Protein AF-A0A7Y5K645-F1 (afdb_monomer)

Mean predicted aligned error: 9.68 Å

Radius of gyration: 24.95 Å; Cα contacts (8 Å, |Δi|>4): 222; chains: 1; bounding box: 61×35×74 Å

Structure (mmCIF, N/CA/C/O backbone):
data_AF-A0A7Y5K645-F1
#
_entry.id   AF-A0A7Y5K645-F1
#
loop_
_atom_site.group_PDB
_atom_site.id
_atom_site.type_symbol
_atom_site.label_atom_id
_atom_site.label_alt_id
_atom_site.label_comp_id
_atom_site.label_asym_id
_atom_site.label_entity_id
_atom_site.label_seq_id
_atom_site.pdbx_PDB_ins_code
_atom_site.Cartn_x
_atom_site.Cartn_y
_atom_site.Cartn_z
_atom_site.occupancy
_atom_site.B_iso_or_equiv
_atom_site.auth_seq_id
_atom_site.auth_comp_id
_atom_site.auth_asym_id
_atom_site.auth_atom_id
_atom_site.pdbx_PDB_model_num
ATOM 1 N N . MET A 1 1 ? -0.995 -0.337 28.829 1.00 44.06 1 MET A N 1
ATOM 2 C CA . MET A 1 1 ? -1.993 -0.648 27.781 1.00 44.06 1 MET A CA 1
ATOM 3 C C . MET A 1 1 ? -2.944 0.550 27.627 1.00 44.06 1 MET A C 1
ATOM 5 O O . MET A 1 1 ? -4.151 0.400 27.728 1.00 44.06 1 MET A O 1
ATOM 9 N N . GLU A 1 2 ? -2.387 1.752 27.428 1.00 52.19 2 GLU A N 1
ATOM 10 C CA . GLU A 1 2 ? -3.118 3.044 27.374 1.00 52.19 2 GLU A CA 1
ATOM 11 C C . GLU A 1 2 ? -3.027 3.687 25.983 1.00 52.19 2 GLU A C 1
ATOM 13 O O . GLU A 1 2 ? -3.179 4.889 25.813 1.00 52.19 2 GLU A O 1
ATOM 18 N N . CYS A 1 3 ? -2.655 2.893 24.983 1.00 49.81 3 CYS A N 1
ATOM 19 C CA . CYS A 1 3 ? -2.250 3.430 23.696 1.00 49.81 3 CYS A CA 1
ATOM 20 C C . CYS A 1 3 ? -3.431 3.716 22.765 1.00 49.81 3 CYS A C 1
ATOM 22 O O . CYS A 1 3 ? -3.406 4.679 22.006 1.00 49.81 3 CYS A O 1
ATOM 24 N N . TYR A 1 4 ? -4.473 2.896 22.883 1.00 59.88 4 TYR A N 1
ATOM 25 C CA . TYR A 1 4 ? -5.753 3.075 22.216 1.00 59.88 4 TYR A CA 1
ATOM 26 C C . TYR A 1 4 ? -6.772 3.556 23.248 1.00 59.88 4 TYR A C 1
ATOM 28 O O . TYR A 1 4 ? -6.638 3.262 24.441 1.00 59.88 4 TYR A O 1
ATOM 36 N N . GLY A 1 5 ? -7.775 4.308 22.791 1.00 64.75 5 GLY A N 1
ATOM 37 C CA . GLY A 1 5 ? -8.852 4.800 23.648 1.00 64.75 5 GLY A CA 1
ATOM 38 C C . GLY A 1 5 ? -9.588 3.672 24.381 1.00 64.75 5 GLY A C 1
ATOM 39 O O . GLY A 1 5 ? -9.485 2.497 24.037 1.00 64.75 5 GLY A O 1
ATOM 40 N N . ASN A 1 6 ? -10.365 4.025 25.405 1.00 74.12 6 ASN A N 1
ATOM 41 C CA . ASN A 1 6 ? -11.167 3.057 26.168 1.00 74.12 6 ASN A CA 1
ATOM 42 C C . ASN A 1 6 ? -12.465 2.634 25.459 1.00 74.12 6 ASN A C 1
ATOM 44 O O . ASN A 1 6 ? -13.295 1.959 26.063 1.00 74.12 6 ASN A O 1
ATOM 48 N N . TYR A 1 7 ? -12.619 3.023 24.195 1.00 84.38 7 TYR A N 1
ATOM 49 C CA . TYR A 1 7 ? -13.839 2.874 23.421 1.00 84.38 7 TYR A CA 1
ATOM 50 C C . TYR A 1 7 ? -13.533 2.192 22.097 1.00 84.38 7 TYR A C 1
ATOM 52 O O . TYR A 1 7 ? -12.525 2.506 21.461 1.00 84.38 7 TYR A O 1
ATOM 60 N N . ALA A 1 8 ? -14.412 1.292 21.670 1.00 85.06 8 ALA A N 1
ATOM 61 C CA . ALA A 1 8 ? -14.307 0.661 20.363 1.00 85.06 8 ALA A CA 1
ATOM 62 C C . ALA A 1 8 ? -15.687 0.343 19.790 1.00 85.06 8 ALA A C 1
ATOM 64 O O . ALA A 1 8 ? -16.616 0.006 20.523 1.00 85.06 8 ALA A O 1
ATOM 65 N N . LEU A 1 9 ? -15.787 0.400 18.465 1.00 87.44 9 LEU A N 1
ATOM 66 C CA . LEU A 1 9 ? -16.886 -0.193 17.719 1.00 87.44 9 LEU A CA 1
ATOM 67 C C . LEU A 1 9 ? -16.381 -1.505 17.118 1.00 87.44 9 LEU A C 1
ATOM 69 O O . LEU A 1 9 ? -15.405 -1.508 16.369 1.00 87.44 9 LEU A O 1
ATOM 73 N N . VAL A 1 10 ? -17.023 -2.615 17.464 1.00 88.00 10 VAL A N 1
ATOM 74 C CA . VAL A 1 10 ? -16.690 -3.937 16.933 1.00 88.00 10 VAL A CA 1
ATOM 75 C C . VAL A 1 10 ? -17.594 -4.203 15.743 1.00 88.00 10 VAL A C 1
ATOM 77 O O . VAL A 1 10 ? -18.817 -4.209 15.879 1.00 88.00 10 VAL A O 1
ATOM 80 N N . LEU A 1 11 ? -16.991 -4.425 14.580 1.00 88.81 11 LEU A N 1
ATOM 81 C CA . LEU A 1 11 ? -17.689 -4.648 13.318 1.00 88.81 11 LEU A CA 1
ATOM 82 C C . LEU A 1 11 ? -17.519 -6.097 12.854 1.00 88.81 11 LEU A C 1
ATOM 84 O O . LEU A 1 11 ? -16.546 -6.770 13.200 1.00 88.81 11 LEU A O 1
ATOM 88 N N . LYS A 1 12 ? -18.470 -6.581 12.053 1.00 89.00 12 LYS A N 1
ATOM 89 C CA . LYS A 1 12 ? -18.424 -7.909 11.434 1.00 89.00 12 LYS A CA 1
ATOM 90 C C . LYS A 1 12 ? -17.216 -8.034 10.506 1.00 89.00 12 LYS A C 1
ATOM 92 O O . LYS A 1 12 ? -16.880 -7.106 9.767 1.00 89.00 12 LYS A O 1
ATOM 97 N N . LYS A 1 13 ? -16.608 -9.222 10.462 1.00 86.56 13 LYS A N 1
ATOM 98 C CA . LYS A 1 13 ? -15.515 -9.513 9.515 1.00 86.56 13 LYS A CA 1
ATOM 99 C C . LYS A 1 13 ? -15.993 -9.387 8.068 1.00 86.56 13 LYS A C 1
ATOM 101 O O . LYS A 1 13 ? -15.261 -8.896 7.216 1.00 86.56 13 LYS A O 1
ATOM 106 N N . GLU A 1 14 ? -17.242 -9.764 7.811 1.00 89.62 14 GLU A N 1
ATOM 107 C CA . GLU A 1 14 ? -17.904 -9.672 6.510 1.00 89.62 14 GLU A CA 1
ATOM 108 C C . GLU A 1 14 ? -18.087 -8.218 6.061 1.00 89.62 14 GLU A C 1
ATOM 110 O O . GLU A 1 14 ? -17.988 -7.934 4.868 1.00 89.62 14 GLU A O 1
ATOM 115 N N . TRP A 1 15 ? -18.321 -7.288 6.997 1.00 90.62 15 TRP A N 1
ATOM 116 C CA . TRP A 1 15 ? -18.311 -5.855 6.692 1.00 90.62 15 TRP A CA 1
ATOM 117 C C . TRP A 1 15 ? -16.923 -5.424 6.232 1.00 90.62 15 TRP A C 1
ATOM 119 O O . TRP A 1 15 ? -16.801 -4.833 5.161 1.00 90.62 15 TRP A O 1
ATOM 129 N N . GLY A 1 16 ? -15.887 -5.791 6.994 1.00 86.75 16 GLY A N 1
ATOM 130 C CA . GLY A 1 16 ? -14.504 -5.461 6.663 1.00 86.75 16 GLY A CA 1
ATOM 131 C C . GLY A 1 16 ? -14.121 -5.960 5.270 1.00 86.75 16 GLY A C 1
ATOM 132 O O . GLY A 1 16 ? -13.720 -5.164 4.424 1.00 86.75 16 GLY A O 1
ATOM 133 N N . ALA A 1 17 ? -14.368 -7.243 4.992 1.00 85.25 17 ALA A N 1
ATOM 134 C CA . ALA A 1 17 ? -14.122 -7.848 3.685 1.00 85.25 17 ALA A CA 1
ATOM 135 C C . ALA A 1 17 ? -14.887 -7.142 2.552 1.00 85.25 17 ALA A C 1
ATOM 137 O O . ALA A 1 17 ? -14.320 -6.881 1.493 1.00 85.25 17 ALA A O 1
ATOM 138 N N . ARG A 1 18 ? -16.159 -6.781 2.776 1.00 87.94 18 ARG A N 1
ATOM 139 C CA . ARG A 1 18 ? -16.998 -6.101 1.777 1.00 87.94 18 ARG A CA 1
ATOM 140 C C . ARG A 1 18 ? -16.469 -4.721 1.393 1.00 87.94 18 ARG A C 1
ATOM 142 O O . ARG A 1 18 ? -16.654 -4.312 0.250 1.00 87.94 18 ARG A O 1
ATOM 149 N N . ILE A 1 19 ? -15.846 -4.001 2.324 1.00 85.12 19 ILE A N 1
ATOM 150 C CA . ILE A 1 19 ? -15.346 -2.640 2.081 1.00 85.12 19 ILE A CA 1
ATOM 151 C C . ILE A 1 19 ? -13.822 -2.562 1.888 1.00 85.12 19 ILE A C 1
ATOM 153 O O . ILE A 1 19 ? -13.274 -1.460 1.854 1.00 85.12 19 ILE A O 1
ATOM 157 N N . GLY A 1 20 ? -13.139 -3.707 1.775 1.00 79.38 20 GLY A N 1
ATOM 158 C CA . GLY A 1 20 ? -11.690 -3.772 1.556 1.00 79.38 20 GLY A CA 1
ATOM 159 C C . GLY A 1 20 ? -10.835 -3.478 2.796 1.00 79.38 20 GLY A C 1
ATOM 160 O O . GLY A 1 20 ? -9.678 -3.085 2.670 1.00 79.38 20 GLY A O 1
ATOM 161 N N . VAL A 1 21 ? -11.383 -3.642 4.002 1.00 84.75 21 VAL A N 1
ATOM 162 C CA . VAL A 1 21 ? -10.592 -3.674 5.241 1.00 84.75 21 VAL A CA 1
ATOM 163 C C . VAL A 1 21 ? -10.020 -5.080 5.394 1.00 84.75 21 VAL A C 1
ATOM 165 O O . VAL A 1 21 ? -10.763 -6.062 5.364 1.00 84.75 21 VAL A O 1
ATOM 168 N N . SER A 1 22 ? -8.712 -5.175 5.613 1.00 81.50 22 SER A N 1
ATOM 169 C CA . SER A 1 22 ? -8.017 -6.446 5.812 1.00 81.50 22 SER A CA 1
ATOM 170 C C . SER A 1 22 ? -7.331 -6.469 7.182 1.00 81.50 22 SER A C 1
ATOM 172 O O . SER A 1 22 ? -6.891 -5.418 7.669 1.00 81.50 22 SER A O 1
ATOM 174 N N . PRO A 1 23 ? -7.218 -7.642 7.834 1.00 80.19 23 PRO A N 1
ATOM 175 C CA . PRO A 1 23 ? -6.327 -7.785 8.977 1.00 80.19 23 PRO A CA 1
ATOM 176 C C . PRO A 1 23 ? -4.890 -7.447 8.568 1.00 80.19 23 PRO A C 1
ATOM 178 O O . PRO A 1 23 ? -4.472 -7.724 7.439 1.00 80.19 23 PRO A O 1
ATOM 181 N N . ILE A 1 24 ? -4.132 -6.868 9.499 1.00 82.75 24 ILE A N 1
ATOM 182 C CA . ILE A 1 24 ? -2.691 -6.700 9.320 1.00 82.75 24 ILE A CA 1
ATOM 183 C C . ILE A 1 24 ? -2.023 -8.075 9.321 1.00 82.75 24 ILE A C 1
ATOM 185 O O . ILE A 1 24 ? -2.267 -8.911 10.193 1.00 82.75 24 ILE A O 1
ATOM 189 N N . CYS A 1 25 ? -1.126 -8.286 8.365 1.00 81.81 25 CYS A N 1
ATOM 190 C CA . CYS A 1 25 ? -0.256 -9.447 8.321 1.00 81.81 25 CYS A CA 1
ATOM 191 C C . CYS A 1 25 ? 1.079 -9.102 8.986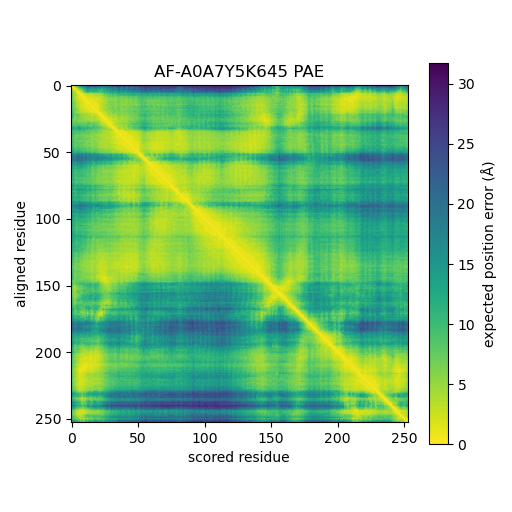 1.00 81.81 25 CYS A C 1
ATOM 193 O O . CYS A 1 25 ? 1.875 -8.325 8.464 1.00 81.81 25 CYS A O 1
ATOM 195 N N . TYR A 1 26 ? 1.344 -9.685 10.149 1.00 84.12 26 TYR A N 1
ATOM 196 C CA . TYR A 1 26 ? 2.624 -9.491 10.822 1.00 84.12 26 TYR A CA 1
ATOM 197 C C . TYR A 1 26 ? 3.670 -10.445 10.256 1.00 84.12 26 TYR A C 1
ATOM 199 O O . TYR A 1 26 ? 3.449 -11.654 10.182 1.00 84.12 26 TYR A O 1
ATOM 207 N N . VAL A 1 27 ? 4.817 -9.900 9.869 1.00 84.31 27 VAL A N 1
ATOM 208 C CA . VAL A 1 27 ? 5.901 -10.638 9.228 1.00 84.31 27 VAL A CA 1
ATOM 209 C C . VAL A 1 27 ? 7.139 -10.569 10.107 1.00 84.31 27 VAL A C 1
ATOM 211 O O . VAL A 1 27 ? 7.584 -9.495 10.514 1.00 84.31 27 VAL A O 1
ATOM 214 N N . HIS A 1 28 ? 7.691 -11.736 10.426 1.00 84.19 28 HIS A N 1
ATOM 215 C CA . HIS A 1 28 ? 8.943 -11.828 11.165 1.00 84.19 28 HIS A CA 1
ATOM 216 C C . HIS A 1 28 ? 10.105 -11.293 10.302 1.00 84.19 28 HIS A C 1
ATOM 218 O O . HIS A 1 28 ? 10.123 -11.591 9.107 1.00 84.19 28 HIS A O 1
ATOM 224 N N . PRO A 1 29 ? 11.098 -10.576 10.865 1.00 77.19 29 PRO A N 1
ATOM 225 C CA . PRO A 1 29 ? 12.231 -10.043 10.094 1.00 77.19 29 PRO A CA 1
ATOM 226 C C . PRO A 1 29 ? 12.998 -11.100 9.284 1.00 77.19 29 PRO A C 1
ATOM 228 O O . PRO A 1 29 ? 13.469 -10.829 8.190 1.00 77.19 29 PRO A O 1
ATOM 231 N N . ASN A 1 30 ? 13.059 -12.334 9.790 1.00 81.56 30 ASN A N 1
ATOM 232 C CA . ASN A 1 30 ? 13.694 -13.467 9.097 1.00 81.56 30 ASN A CA 1
ATOM 233 C C . ASN A 1 30 ? 12.780 -14.168 8.069 1.00 81.56 30 ASN A C 1
ATOM 235 O O . ASN A 1 30 ? 13.083 -15.277 7.633 1.00 81.56 30 ASN A O 1
ATOM 239 N N . SER A 1 31 ? 11.625 -13.590 7.734 1.00 83.12 31 SER A N 1
ATOM 240 C CA . SER A 1 31 ? 10.738 -14.141 6.711 1.00 83.12 31 SER A CA 1
ATOM 241 C C . SER A 1 31 ? 11.322 -13.927 5.319 1.00 83.12 31 SER A C 1
ATOM 243 O O . SER A 1 31 ? 11.810 -12.847 4.993 1.00 83.12 31 SER A O 1
ATOM 245 N N . VAL A 1 32 ? 11.169 -14.929 4.455 1.00 80.69 32 VAL A N 1
ATOM 246 C CA . VAL A 1 32 ? 11.581 -14.861 3.042 1.00 80.69 32 VAL A CA 1
ATOM 247 C C . VAL A 1 32 ? 10.871 -13.756 2.251 1.00 80.69 32 VAL A C 1
ATOM 249 O O . VAL A 1 32 ? 11.349 -13.368 1.195 1.00 80.69 32 VAL A O 1
ATOM 252 N N . GLY A 1 33 ? 9.740 -13.246 2.750 1.00 72.94 33 GLY A N 1
ATOM 253 C CA . GLY A 1 33 ? 8.968 -12.182 2.101 1.00 72.94 33 GLY A CA 1
ATOM 254 C C . GLY A 1 33 ? 9.447 -10.756 2.389 1.00 72.94 33 GLY A C 1
ATOM 255 O O . GLY A 1 33 ? 8.827 -9.825 1.901 1.00 72.94 33 GLY A O 1
ATOM 256 N N . MET A 1 34 ? 10.494 -10.565 3.199 1.00 75.75 34 MET A N 1
ATOM 257 C CA . MET A 1 34 ? 10.990 -9.240 3.611 1.00 75.75 34 MET A CA 1
ATOM 258 C C . MET A 1 34 ? 12.512 -9.142 3.454 1.00 75.75 34 MET A C 1
ATOM 260 O O . MET A 1 34 ? 13.214 -8.664 4.344 1.00 75.75 34 MET A O 1
ATOM 264 N N . THR A 1 35 ? 13.046 -9.639 2.336 1.00 84.31 35 THR A N 1
ATOM 265 C CA . THR A 1 35 ? 14.476 -9.487 2.041 1.00 84.31 35 THR A CA 1
ATOM 266 C C . THR A 1 35 ? 14.821 -8.023 1.779 1.00 84.31 35 THR A C 1
ATOM 268 O O . THR A 1 35 ? 13.980 -7.233 1.344 1.00 84.31 35 THR A O 1
ATOM 271 N N . TYR A 1 36 ? 16.080 -7.660 2.017 1.00 82.75 36 TYR A N 1
ATOM 272 C CA . TYR A 1 36 ? 16.583 -6.320 1.724 1.00 82.75 36 TYR A CA 1
ATOM 273 C C . TYR A 1 36 ? 16.366 -5.932 0.251 1.00 82.75 36 TYR A C 1
ATOM 275 O O . TYR A 1 36 ? 15.821 -4.867 -0.028 1.00 82.75 36 TYR A O 1
ATOM 283 N N . ASP A 1 37 ? 16.683 -6.836 -0.680 1.00 83.50 37 ASP A N 1
ATOM 284 C CA . ASP A 1 37 ? 16.525 -6.607 -2.124 1.00 83.50 37 ASP A CA 1
ATOM 285 C C . ASP A 1 37 ? 15.068 -6.360 -2.526 1.00 83.50 37 ASP A C 1
ATOM 287 O O . ASP A 1 37 ? 14.780 -5.527 -3.389 1.00 83.50 37 ASP A O 1
ATOM 291 N N . TYR A 1 38 ? 14.133 -7.059 -1.877 1.00 84.50 38 TYR A N 1
ATOM 292 C CA . TYR A 1 38 ? 12.709 -6.857 -2.101 1.00 84.50 38 TYR A CA 1
ATOM 293 C C . TYR A 1 38 ? 12.258 -5.476 -1.617 1.00 84.50 38 TYR A C 1
ATOM 295 O O . TYR A 1 38 ? 11.625 -4.736 -2.368 1.00 84.50 38 TYR A O 1
ATOM 303 N N . ILE A 1 39 ? 12.646 -5.095 -0.396 1.00 83.00 39 ILE A N 1
ATOM 304 C CA . ILE A 1 39 ? 12.332 -3.778 0.174 1.00 83.00 39 ILE A CA 1
ATOM 305 C C . ILE A 1 39 ? 12.909 -2.663 -0.709 1.00 83.00 39 ILE A C 1
ATOM 307 O O . ILE A 1 39 ? 12.200 -1.708 -1.024 1.00 83.00 39 ILE A O 1
ATOM 311 N N . LYS A 1 40 ? 14.158 -2.805 -1.163 1.00 84.50 40 LYS A N 1
ATOM 312 C CA . LYS A 1 40 ? 14.826 -1.869 -2.080 1.00 84.50 40 LYS A CA 1
ATOM 313 C C . LYS A 1 40 ? 14.073 -1.733 -3.406 1.00 84.50 40 LYS A C 1
ATOM 315 O O . LYS A 1 40 ? 13.765 -0.621 -3.831 1.00 84.50 40 LYS A O 1
ATOM 320 N N . SER A 1 41 ? 13.704 -2.855 -4.025 1.00 84.00 41 SER A N 1
ATOM 321 C CA . SER A 1 41 ? 12.936 -2.875 -5.281 1.00 84.00 41 SER A CA 1
ATOM 322 C C . SER A 1 41 ? 11.561 -2.215 -5.128 1.00 84.00 41 SER A C 1
ATOM 324 O O . SER A 1 41 ? 11.112 -1.474 -6.004 1.00 84.00 41 SER A O 1
ATOM 326 N N . HIS A 1 42 ? 10.904 -2.448 -3.992 1.00 84.19 42 HIS A N 1
ATOM 327 C CA . HIS A 1 42 ? 9.608 -1.863 -3.659 1.00 84.19 42 HIS A CA 1
ATOM 328 C C . HIS A 1 42 ? 9.676 -0.345 -3.446 1.00 84.19 42 HIS A C 1
ATOM 330 O O . HIS A 1 42 ? 8.841 0.405 -3.959 1.00 84.19 42 HIS A O 1
ATOM 336 N N . LEU A 1 43 ? 10.693 0.134 -2.723 1.00 84.62 43 LEU A N 1
ATOM 337 C CA . LEU A 1 43 ? 10.933 1.566 -2.532 1.00 84.62 43 LEU A CA 1
ATOM 338 C C . LEU A 1 43 ? 11.219 2.265 -3.862 1.00 84.62 43 LEU A C 1
ATOM 340 O O . LEU A 1 43 ? 10.607 3.295 -4.146 1.00 84.62 43 LEU A O 1
ATOM 344 N N . LEU A 1 44 ? 12.067 1.672 -4.704 1.00 85.44 44 LEU A N 1
ATOM 345 C CA . LEU A 1 44 ? 12.349 2.196 -6.035 1.00 85.44 44 LEU A CA 1
ATOM 346 C C . LEU A 1 44 ? 11.068 2.305 -6.875 1.00 85.44 44 LEU A C 1
ATOM 348 O O . LEU A 1 44 ? 10.801 3.358 -7.450 1.00 85.44 44 LEU A O 1
ATOM 352 N N . TYR A 1 45 ? 10.236 1.260 -6.901 1.00 85.25 45 TYR A N 1
ATOM 353 C CA . TYR A 1 45 ? 8.957 1.283 -7.618 1.00 85.25 45 TYR A CA 1
ATOM 354 C C . TYR A 1 45 ? 8.057 2.451 -7.182 1.00 85.25 45 TYR A C 1
ATOM 356 O O . TYR A 1 45 ? 7.522 3.169 -8.031 1.00 85.25 45 TYR A O 1
ATOM 364 N N . ARG A 1 46 ? 7.935 2.691 -5.869 1.00 83.62 46 ARG A N 1
ATOM 365 C CA . ARG A 1 46 ? 7.181 3.837 -5.333 1.00 83.62 46 ARG A CA 1
ATOM 366 C C . ARG A 1 46 ? 7.734 5.165 -5.825 1.00 83.62 46 ARG A C 1
ATOM 368 O O . ARG A 1 46 ? 6.967 5.994 -6.305 1.00 83.62 46 ARG A O 1
ATOM 375 N N . GLN A 1 47 ? 9.050 5.347 -5.754 1.00 84.75 47 GLN A N 1
ATOM 376 C CA . GLN A 1 47 ? 9.690 6.587 -6.187 1.00 84.75 47 GLN A CA 1
ATOM 377 C C . GLN A 1 47 ? 9.491 6.837 -7.685 1.00 84.75 47 GLN A C 1
ATOM 379 O O . GLN A 1 47 ? 9.182 7.959 -8.074 1.00 84.75 47 GLN A O 1
ATOM 384 N N . LEU A 1 48 ? 9.571 5.798 -8.526 1.00 82.88 48 LEU A N 1
ATOM 385 C CA . LEU A 1 48 ? 9.329 5.928 -9.968 1.00 82.88 48 LEU A CA 1
ATOM 386 C C . LEU A 1 48 ? 7.896 6.369 -10.295 1.00 82.88 48 LEU A C 1
ATOM 388 O O . LEU A 1 48 ? 7.696 7.085 -11.275 1.00 82.88 48 LEU A O 1
ATOM 392 N N . ARG A 1 49 ? 6.907 5.980 -9.480 1.00 79.50 49 ARG A N 1
ATOM 393 C CA . ARG A 1 49 ? 5.507 6.419 -9.624 1.00 79.50 49 ARG A CA 1
ATOM 394 C C . ARG A 1 49 ? 5.258 7.845 -9.158 1.00 79.50 49 ARG A C 1
ATOM 396 O O . ARG A 1 49 ? 4.278 8.458 -9.570 1.00 79.50 49 ARG A O 1
ATOM 403 N N . GLU A 1 50 ? 6.122 8.372 -8.302 1.00 77.31 50 GLU A N 1
ATOM 404 C CA . GLU A 1 50 ? 6.048 9.761 -7.856 1.00 77.31 50 GLU A CA 1
ATOM 405 C C . GLU A 1 50 ? 6.707 10.734 -8.840 1.00 77.31 50 GLU A C 1
ATOM 407 O O . GLU A 1 50 ? 6.470 11.941 -8.737 1.00 77.31 50 GLU A O 1
ATOM 412 N N . ILE A 1 51 ? 7.480 10.234 -9.815 1.00 76.81 51 ILE A N 1
ATOM 413 C CA . ILE A 1 51 ? 8.056 11.060 -10.879 1.00 76.81 51 ILE A CA 1
ATOM 414 C C . ILE A 1 51 ? 6.913 11.673 -11.702 1.00 76.81 51 ILE A C 1
ATOM 416 O O . ILE A 1 51 ? 6.118 10.937 -12.297 1.00 76.81 51 ILE A O 1
ATOM 420 N N . PRO A 1 52 ? 6.821 13.015 -11.781 1.00 67.88 52 PRO A N 1
ATOM 421 C CA . PRO A 1 52 ? 5.785 13.676 -12.555 1.00 67.88 52 PRO A CA 1
ATOM 422 C C . PRO A 1 52 ? 5.817 13.229 -14.017 1.00 67.88 52 PRO A C 1
ATOM 424 O O . PRO A 1 52 ? 6.856 13.270 -14.675 1.00 67.88 52 PRO A O 1
ATOM 427 N N . SER A 1 53 ? 4.660 12.847 -14.542 1.00 68.50 53 SER A N 1
ATOM 428 C CA . SER A 1 53 ? 4.483 12.509 -15.951 1.00 68.50 53 SER A CA 1
ATOM 429 C C . SER A 1 53 ? 3.258 13.229 -16.510 1.00 68.50 53 SER A C 1
ATOM 431 O O . SER A 1 53 ? 2.369 13.653 -15.769 1.00 68.50 53 SER A O 1
ATOM 433 N N . SER A 1 54 ? 3.237 13.439 -17.829 1.00 68.31 54 SER A N 1
ATOM 434 C CA . SER A 1 54 ? 2.043 13.974 -18.490 1.00 68.31 54 SER A CA 1
ATOM 435 C C . SER A 1 54 ? 0.895 12.966 -18.340 1.00 68.31 54 SER A C 1
ATOM 437 O O . SER A 1 54 ? 1.138 11.788 -18.614 1.00 68.31 54 SER A O 1
ATOM 439 N N . PRO A 1 55 ? -0.337 13.389 -17.995 1.00 63.50 55 PRO A N 1
ATOM 440 C CA . PRO A 1 55 ? -1.484 12.486 -17.855 1.00 63.50 55 PRO A CA 1
ATOM 441 C C . PRO A 1 55 ? -1.713 11.600 -19.087 1.00 63.50 55 PRO A C 1
ATOM 443 O O . PRO A 1 55 ? -2.056 10.429 -18.961 1.00 63.50 55 PRO A O 1
ATOM 446 N N . ASP A 1 56 ? -1.444 12.132 -20.282 1.00 62.25 56 ASP A N 1
ATOM 447 C CA . ASP A 1 56 ? -1.637 11.412 -21.545 1.00 62.25 56 ASP A CA 1
ATOM 448 C C . ASP A 1 56 ? -0.609 10.287 -21.772 1.00 62.25 56 ASP A C 1
ATOM 450 O O . ASP A 1 56 ? -0.797 9.446 -22.648 1.00 62.25 56 ASP A O 1
ATOM 454 N N . ASN A 1 57 ? 0.485 10.266 -21.001 1.00 69.25 57 ASN A N 1
ATOM 455 C CA . ASN A 1 57 ? 1.609 9.343 -21.176 1.00 69.25 57 ASN A CA 1
ATOM 456 C C . ASN A 1 57 ? 2.077 8.675 -19.875 1.00 69.25 57 ASN A C 1
ATOM 458 O O . ASN A 1 57 ? 3.079 7.967 -19.911 1.00 69.25 57 ASN A O 1
ATOM 462 N N . GLU A 1 58 ? 1.380 8.849 -18.750 1.00 70.62 58 GLU A N 1
ATOM 463 C CA . GLU A 1 58 ? 1.817 8.386 -17.421 1.00 70.62 58 GLU A CA 1
ATOM 464 C C . GLU A 1 58 ? 2.254 6.917 -17.420 1.00 70.62 58 GLU A C 1
ATOM 466 O O . GLU A 1 58 ? 3.360 6.573 -17.006 1.00 70.62 58 GLU A O 1
ATOM 471 N N . ILE A 1 59 ? 1.420 6.054 -17.994 1.00 69.56 59 ILE A N 1
ATOM 472 C CA . ILE A 1 59 ? 1.667 4.615 -18.088 1.00 69.56 59 ILE A CA 1
ATOM 473 C C . ILE A 1 59 ? 2.905 4.301 -18.941 1.00 69.56 59 ILE A C 1
ATOM 475 O O . ILE A 1 59 ? 3.723 3.453 -18.581 1.00 69.56 59 ILE A O 1
ATOM 479 N N . ALA A 1 60 ? 3.042 4.976 -20.083 1.00 73.50 60 ALA A N 1
ATOM 480 C CA . ALA A 1 60 ? 4.174 4.806 -20.987 1.00 73.50 60 ALA A CA 1
ATOM 481 C C . ALA A 1 60 ? 5.477 5.285 -20.336 1.00 73.50 60 ALA A C 1
ATOM 483 O O . ALA A 1 60 ? 6.497 4.602 -20.418 1.00 73.50 60 ALA A O 1
ATOM 484 N N . THR A 1 61 ? 5.434 6.432 -19.659 1.00 78.12 61 THR A N 1
ATOM 485 C CA . THR A 1 61 ? 6.560 6.994 -18.915 1.00 78.12 61 THR A CA 1
ATOM 486 C C . THR A 1 61 ? 6.977 6.072 -17.776 1.00 78.12 61 THR A C 1
ATOM 488 O O . THR A 1 61 ? 8.161 5.773 -17.656 1.00 78.12 61 THR A O 1
ATOM 491 N N . LEU A 1 62 ? 6.030 5.546 -16.994 1.00 80.06 62 LEU A N 1
ATOM 492 C CA . LEU A 1 62 ? 6.326 4.607 -15.913 1.00 80.06 62 LEU A CA 1
ATOM 493 C C . LEU A 1 62 ? 6.967 3.317 -16.439 1.00 80.06 62 LEU A C 1
ATOM 495 O O . LEU A 1 62 ? 7.999 2.896 -15.923 1.00 80.06 62 LEU A O 1
ATOM 499 N N . ALA A 1 63 ? 6.401 2.721 -17.493 1.00 79.56 63 ALA A N 1
ATOM 500 C CA . ALA A 1 63 ? 6.958 1.531 -18.137 1.00 79.56 63 ALA A CA 1
ATOM 501 C C . ALA A 1 63 ? 8.397 1.763 -18.629 1.00 79.56 63 ALA A C 1
ATOM 503 O O . ALA A 1 63 ? 9.269 0.914 -18.444 1.00 79.56 63 ALA A O 1
ATOM 504 N N . MET A 1 64 ? 8.653 2.928 -19.224 1.00 78.94 64 MET A N 1
ATOM 505 C CA . MET A 1 64 ? 9.980 3.311 -19.693 1.00 78.94 64 MET A CA 1
ATOM 506 C C . MET A 1 64 ? 10.968 3.526 -18.548 1.00 78.94 64 MET A C 1
ATOM 508 O O . MET A 1 64 ? 12.067 2.979 -18.591 1.00 78.94 64 MET A O 1
ATOM 512 N N . ASN A 1 65 ? 10.570 4.257 -17.507 1.00 81.81 65 ASN A N 1
ATOM 513 C CA . ASN A 1 65 ? 11.381 4.464 -16.310 1.00 81.81 65 ASN A CA 1
ATOM 514 C C . ASN A 1 65 ? 11.757 3.128 -15.663 1.00 81.81 65 ASN A C 1
ATOM 516 O O . ASN A 1 65 ? 12.909 2.920 -15.294 1.00 81.81 65 ASN A O 1
ATOM 520 N N . TYR A 1 66 ? 10.809 2.193 -15.605 1.00 83.69 66 TYR A N 1
ATOM 521 C CA . TYR A 1 66 ? 11.036 0.860 -15.063 1.00 83.69 66 TYR A CA 1
ATOM 522 C C . TYR A 1 66 ? 12.084 0.070 -15.864 1.00 83.69 66 TYR A C 1
ATOM 524 O O . TYR A 1 66 ? 12.995 -0.521 -15.283 1.00 83.69 66 TYR A O 1
ATOM 532 N N . LEU A 1 67 ? 11.997 0.094 -17.199 1.00 82.06 67 LEU A N 1
ATOM 533 C CA . LEU A 1 67 ? 12.972 -0.557 -18.084 1.00 82.06 67 LEU A CA 1
ATOM 534 C C . LEU A 1 67 ? 14.372 0.057 -17.955 1.00 82.06 67 LEU A C 1
ATOM 536 O O . LEU A 1 67 ? 15.358 -0.678 -17.886 1.00 82.06 67 LEU A O 1
ATOM 540 N N . MET A 1 68 ? 14.464 1.389 -17.902 1.00 80.81 68 MET A N 1
ATOM 541 C CA . MET A 1 68 ? 15.742 2.091 -17.744 1.00 80.81 68 MET A CA 1
ATOM 542 C C . MET A 1 68 ? 16.393 1.764 -16.398 1.00 80.81 68 MET A C 1
ATOM 544 O O . MET A 1 68 ? 17.560 1.383 -16.366 1.00 80.81 68 MET A O 1
ATOM 548 N N . MET A 1 69 ? 15.631 1.825 -15.302 1.00 84.12 69 MET A N 1
ATOM 549 C CA . MET A 1 69 ? 16.152 1.489 -13.974 1.00 84.12 69 MET A CA 1
ATOM 550 C C . MET A 1 69 ? 16.571 0.026 -13.864 1.00 84.12 69 MET A C 1
ATOM 552 O O . MET A 1 69 ? 17.618 -0.258 -13.294 1.00 84.12 69 MET A O 1
ATOM 556 N N . SER A 1 70 ? 15.797 -0.897 -14.444 1.00 83.69 70 SER A N 1
ATOM 557 C CA . SER A 1 70 ? 16.176 -2.316 -14.478 1.00 83.69 70 SER A CA 1
ATOM 558 C C . SER A 1 70 ? 17.511 -2.509 -15.202 1.00 83.69 70 SER A C 1
ATOM 560 O O . SER A 1 70 ? 18.368 -3.242 -14.727 1.00 83.69 70 SER A O 1
ATOM 562 N N . SER A 1 71 ? 17.727 -1.780 -16.300 1.00 83.12 71 SER A N 1
ATOM 563 C CA . SER A 1 71 ? 18.979 -1.861 -17.059 1.00 83.12 71 SER A CA 1
ATOM 564 C C . SER A 1 71 ? 20.182 -1.305 -16.282 1.00 83.12 71 SER A C 1
ATOM 566 O O . SER A 1 71 ? 21.258 -1.891 -16.351 1.00 83.12 71 SER A O 1
ATOM 568 N N . LEU A 1 72 ? 19.997 -0.221 -15.515 1.00 82.56 72 LEU A N 1
ATOM 569 C CA . LEU A 1 72 ? 21.023 0.342 -14.619 1.00 82.56 72 LEU A CA 1
ATOM 570 C C . LEU A 1 72 ? 21.382 -0.601 -13.461 1.00 82.56 72 LEU A C 1
ATOM 572 O O . LEU A 1 72 ? 22.535 -0.667 -13.042 1.00 82.56 72 LEU A O 1
ATOM 576 N N . ILE A 1 73 ? 20.393 -1.317 -12.924 1.00 85.62 73 ILE A N 1
ATOM 577 C CA . ILE A 1 73 ? 20.617 -2.333 -11.890 1.00 85.62 73 ILE A CA 1
ATOM 578 C C . ILE A 1 73 ? 21.423 -3.494 -12.481 1.00 85.62 73 ILE A C 1
ATOM 580 O O . ILE A 1 73 ? 22.445 -3.880 -11.917 1.00 85.62 73 ILE A O 1
ATOM 584 N N . ASP A 1 74 ? 21.009 -4.005 -13.643 1.00 86.88 74 ASP A N 1
ATOM 585 C CA . ASP A 1 74 ? 21.665 -5.136 -14.306 1.00 86.88 74 ASP A CA 1
ATOM 586 C C . ASP A 1 74 ? 23.095 -4.809 -14.771 1.00 86.88 74 ASP A C 1
ATOM 588 O O . ASP A 1 74 ? 23.950 -5.698 -14.812 1.00 86.88 74 ASP A O 1
ATOM 592 N N . SER A 1 75 ? 23.387 -3.544 -15.101 1.00 85.31 75 SER A N 1
ATOM 593 C CA . SER A 1 75 ? 24.747 -3.091 -15.425 1.00 85.31 75 SER A CA 1
ATOM 594 C C . SER A 1 75 ? 25.638 -2.895 -14.193 1.00 85.31 75 SER A C 1
ATOM 596 O O . SER A 1 75 ? 26.852 -2.756 -14.342 1.00 85.31 75 SER A O 1
ATOM 598 N N . GLY A 1 76 ? 25.061 -2.905 -12.985 1.00 85.94 76 GLY A N 1
ATOM 599 C CA . GLY A 1 76 ? 25.757 -2.597 -11.735 1.00 85.94 76 GLY A CA 1
ATOM 600 C C . GLY A 1 76 ? 25.983 -1.100 -11.500 1.00 85.94 76 GLY A C 1
ATOM 601 O O . GLY A 1 76 ? 26.723 -0.733 -10.590 1.00 85.94 76 GLY A O 1
ATOM 602 N N . ASP A 1 77 ? 25.353 -0.230 -12.295 1.00 82.56 77 ASP A N 1
ATOM 603 C CA . ASP A 1 77 ? 25.471 1.227 -12.169 1.00 8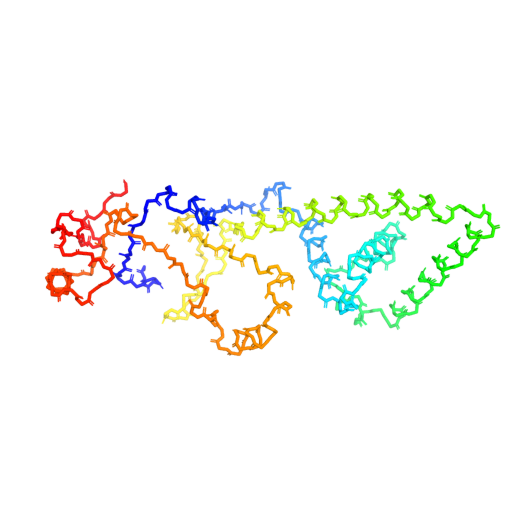2.56 77 ASP A CA 1
ATOM 604 C C . ASP A 1 77 ? 24.549 1.819 -11.090 1.00 82.56 77 ASP A C 1
ATOM 606 O O . ASP A 1 77 ? 24.689 2.996 -10.742 1.00 82.56 77 ASP A O 1
ATOM 610 N N . TYR A 1 78 ? 23.629 1.015 -10.545 1.00 82.69 78 TYR A N 1
ATOM 611 C CA . TYR A 1 78 ? 22.730 1.385 -9.454 1.00 82.69 78 TYR A CA 1
ATOM 612 C C . TYR A 1 78 ? 22.748 0.343 -8.326 1.00 82.69 78 TYR A C 1
ATOM 614 O O . TYR A 1 78 ? 22.220 -0.757 -8.477 1.00 82.69 78 TYR A O 1
ATOM 622 N N . ASP A 1 79 ? 23.284 0.717 -7.158 1.00 83.69 79 ASP A N 1
ATOM 623 C CA . ASP A 1 79 ? 23.244 -0.105 -5.934 1.00 83.69 79 ASP A CA 1
ATOM 624 C C . ASP A 1 79 ? 22.678 0.653 -4.713 1.00 83.69 79 ASP A C 1
ATOM 626 O O . ASP A 1 79 ? 22.851 0.264 -3.560 1.00 83.69 79 ASP A O 1
ATOM 630 N N . TYR A 1 80 ? 21.926 1.725 -4.948 1.00 83.75 80 TYR A N 1
ATOM 631 C CA . TYR A 1 80 ? 21.456 2.624 -3.892 1.00 83.75 80 TYR A CA 1
ATOM 632 C C . TYR A 1 80 ? 20.070 2.245 -3.365 1.00 83.75 80 TYR A C 1
ATOM 634 O O . TYR A 1 80 ? 19.208 1.797 -4.123 1.00 83.75 80 TYR A O 1
ATOM 642 N N . GLU A 1 81 ? 19.837 2.441 -2.064 1.00 82.81 81 GLU A N 1
ATOM 643 C CA . GLU A 1 81 ? 18.541 2.159 -1.425 1.00 82.81 81 GLU A CA 1
ATOM 644 C C . GLU A 1 81 ? 17.404 2.982 -2.025 1.00 82.81 81 GLU A C 1
ATOM 646 O O . GLU A 1 81 ? 16.297 2.475 -2.206 1.00 82.81 81 GLU A O 1
ATOM 651 N N . THR A 1 82 ? 17.689 4.240 -2.362 1.00 83.88 82 THR A N 1
ATOM 652 C CA . THR A 1 82 ? 16.710 5.177 -2.905 1.00 83.88 82 THR A CA 1
ATOM 653 C C . THR A 1 82 ? 17.286 5.995 -4.062 1.00 83.88 82 THR A C 1
ATOM 655 O O . THR A 1 82 ? 18.499 6.204 -4.156 1.00 83.88 82 THR A O 1
ATOM 658 N N . LEU A 1 83 ? 16.406 6.529 -4.919 1.00 81.75 83 LEU A N 1
ATOM 659 C CA . LEU A 1 83 ? 16.791 7.484 -5.967 1.00 81.75 83 LEU A CA 1
ATOM 660 C C . LEU A 1 83 ? 17.447 8.747 -5.387 1.00 81.75 83 LEU A C 1
ATOM 662 O O . LEU A 1 83 ? 18.348 9.314 -5.997 1.00 81.75 83 LEU A O 1
ATOM 666 N N . ASP A 1 84 ? 17.023 9.179 -4.200 1.00 82.50 84 ASP A N 1
ATOM 667 C CA . ASP A 1 84 ? 17.617 10.320 -3.501 1.00 82.50 84 ASP A CA 1
ATOM 668 C C . ASP A 1 84 ? 19.062 10.039 -3.087 1.00 82.50 84 ASP A C 1
ATOM 670 O O . ASP A 1 84 ? 19.913 10.922 -3.204 1.00 82.50 84 ASP A O 1
ATOM 674 N N . ASP A 1 85 ? 19.347 8.826 -2.610 1.00 83.62 85 ASP A N 1
ATOM 675 C CA . ASP A 1 85 ? 20.705 8.417 -2.253 1.00 83.62 85 ASP A CA 1
ATOM 676 C C . ASP A 1 85 ? 21.586 8.331 -3.495 1.00 83.62 85 ASP A C 1
ATOM 678 O O . ASP A 1 85 ? 22.706 8.836 -3.473 1.00 83.62 85 ASP A O 1
ATOM 682 N N . PHE A 1 86 ? 21.056 7.786 -4.594 1.00 81.88 86 PHE A N 1
ATOM 683 C CA . PHE A 1 86 ? 21.739 7.769 -5.887 1.00 81.88 86 PHE A CA 1
ATOM 684 C C . PHE A 1 86 ? 22.099 9.185 -6.357 1.00 81.88 86 PHE A C 1
ATOM 686 O O . PHE A 1 86 ? 23.268 9.475 -6.606 1.00 81.88 86 PHE A O 1
ATOM 693 N N . ASN A 1 87 ? 21.120 10.093 -6.378 1.00 80.12 87 ASN A N 1
ATOM 694 C CA . ASN A 1 87 ? 21.306 11.477 -6.819 1.00 80.12 87 ASN A CA 1
ATOM 695 C C . ASN A 1 87 ? 22.285 12.272 -5.938 1.00 80.12 87 ASN A C 1
ATOM 697 O O . ASN A 1 87 ? 22.954 13.182 -6.423 1.00 80.12 87 ASN A O 1
ATOM 701 N N . LYS A 1 88 ? 22.355 11.975 -4.634 1.00 83.88 88 LYS A N 1
ATOM 702 C CA . LYS A 1 88 ? 23.270 12.656 -3.701 1.00 83.88 88 LYS A CA 1
ATOM 703 C C . LYS A 1 88 ? 24.682 12.082 -3.735 1.00 83.88 88 LYS A C 1
ATOM 705 O O . LYS A 1 88 ? 25.639 12.832 -3.553 1.00 83.88 88 LYS A O 1
ATOM 710 N N . ALA A 1 89 ? 24.804 10.766 -3.872 1.00 77.56 89 ALA A N 1
ATOM 711 C CA . ALA A 1 89 ? 26.072 10.062 -3.739 1.00 77.56 89 ALA A CA 1
ATOM 712 C C . ALA A 1 89 ? 26.880 10.028 -5.040 1.00 77.56 89 ALA A C 1
ATOM 714 O O . ALA A 1 89 ? 28.107 9.963 -4.972 1.00 77.56 89 ALA A O 1
ATOM 715 N N . ASP A 1 90 ? 26.219 10.076 -6.199 1.00 76.81 90 ASP A N 1
ATOM 716 C CA . ASP A 1 90 ? 26.876 10.061 -7.502 1.00 76.81 90 ASP A CA 1
ATOM 717 C C . ASP A 1 90 ? 26.656 11.398 -8.235 1.00 76.81 90 ASP A C 1
ATOM 719 O O . ASP A 1 90 ? 25.591 11.631 -8.808 1.00 76.81 90 ASP A O 1
ATOM 723 N N . PRO A 1 91 ? 27.664 12.293 -8.259 1.00 76.75 91 PRO A N 1
ATOM 724 C CA . PRO A 1 91 ? 27.598 13.544 -9.012 1.00 76.75 91 PRO A CA 1
ATOM 725 C C . PRO A 1 91 ? 27.355 13.352 -10.517 1.00 76.75 91 PRO A C 1
ATOM 727 O O . PRO A 1 91 ? 26.927 14.295 -11.174 1.00 76.75 91 PRO A O 1
ATOM 730 N N . ALA A 1 92 ? 27.622 12.154 -11.052 1.00 80.25 92 ALA A N 1
ATOM 731 C CA . ALA A 1 92 ? 27.372 11.771 -12.438 1.00 80.25 92 ALA A CA 1
ATOM 732 C C . ALA A 1 92 ? 26.078 10.947 -12.606 1.00 80.25 92 ALA A C 1
ATOM 734 O O . ALA A 1 92 ? 25.833 10.419 -13.690 1.00 80.25 92 ALA A O 1
ATOM 735 N N . ALA A 1 93 ? 25.233 10.825 -11.573 1.00 75.38 93 ALA A N 1
ATOM 736 C CA . ALA A 1 93 ? 23.950 10.118 -11.648 1.00 75.38 93 ALA A CA 1
ATOM 737 C C . ALA A 1 93 ? 23.077 10.639 -12.796 1.00 75.38 93 ALA A C 1
ATOM 739 O O . ALA A 1 93 ? 22.548 9.856 -13.586 1.00 75.38 93 ALA A O 1
ATOM 740 N N . LEU A 1 94 ? 22.980 11.968 -12.913 1.00 73.88 94 LEU A N 1
ATOM 741 C CA . LEU A 1 94 ? 22.233 12.623 -13.983 1.00 73.88 94 LEU A CA 1
ATOM 742 C C . LEU A 1 94 ? 22.829 12.276 -15.354 1.00 73.88 94 LEU A C 1
ATOM 744 O O . LEU A 1 94 ? 22.099 11.834 -16.236 1.00 73.88 94 LEU A O 1
ATOM 748 N N . ASP A 1 95 ? 24.154 12.377 -15.497 1.00 80.62 95 ASP A N 1
ATOM 749 C CA . ASP A 1 95 ? 24.864 12.065 -16.743 1.00 80.62 95 ASP A CA 1
ATOM 750 C C . ASP A 1 95 ? 24.660 10.601 -17.161 1.00 80.62 95 ASP A C 1
ATOM 752 O O . ASP A 1 95 ? 24.463 10.307 -18.341 1.00 80.62 95 ASP A O 1
ATOM 756 N N . LYS A 1 96 ? 24.661 9.667 -16.200 1.00 77.06 96 LYS A N 1
ATOM 757 C CA . LYS A 1 96 ? 24.348 8.253 -16.448 1.00 77.06 96 LYS A CA 1
ATOM 758 C C . LYS A 1 96 ? 22.912 8.102 -16.939 1.00 77.06 96 LYS A C 1
ATOM 760 O O . LYS A 1 96 ? 22.697 7.496 -17.985 1.00 77.06 96 LYS A O 1
ATOM 765 N N . MET A 1 97 ? 21.931 8.669 -16.238 1.00 77.94 97 MET A N 1
ATOM 766 C CA . MET A 1 97 ? 20.527 8.587 -16.658 1.00 77.94 97 MET A CA 1
ATOM 767 C C . MET A 1 97 ? 20.314 9.185 -18.059 1.00 77.94 97 MET A C 1
ATOM 769 O O . MET A 1 97 ? 19.647 8.567 -18.890 1.00 77.94 97 MET A O 1
ATOM 773 N N . GLU A 1 98 ? 20.935 10.328 -18.360 1.00 81.31 98 GLU A N 1
ATOM 774 C CA . GLU A 1 98 ? 20.878 10.976 -19.676 1.00 81.31 98 GLU A CA 1
ATOM 775 C C . GLU A 1 98 ? 21.548 10.147 -20.779 1.00 81.31 98 GLU A C 1
ATOM 777 O O . GLU A 1 98 ? 21.028 10.060 -21.901 1.00 81.31 98 GLU A O 1
ATOM 782 N N . LEU A 1 99 ? 22.690 9.516 -20.484 1.00 83.00 99 LEU A N 1
ATOM 783 C CA . LEU A 1 99 ? 23.377 8.625 -21.417 1.00 83.00 99 LEU A CA 1
ATOM 784 C C . LEU A 1 99 ? 22.471 7.450 -21.792 1.00 83.00 99 LEU A C 1
ATOM 786 O O . LEU A 1 99 ? 22.261 7.191 -22.976 1.00 83.00 99 LEU A O 1
ATOM 790 N N . TRP A 1 100 ? 21.883 6.789 -20.799 1.00 79.56 100 TRP A N 1
ATOM 791 C CA . TRP A 1 100 ? 20.984 5.656 -21.008 1.00 79.56 100 TRP A CA 1
ATOM 792 C C . TRP A 1 100 ? 19.713 6.049 -21.768 1.00 79.56 100 TRP A C 1
ATOM 794 O O . TRP A 1 100 ? 19.308 5.359 -22.709 1.00 79.56 100 TRP 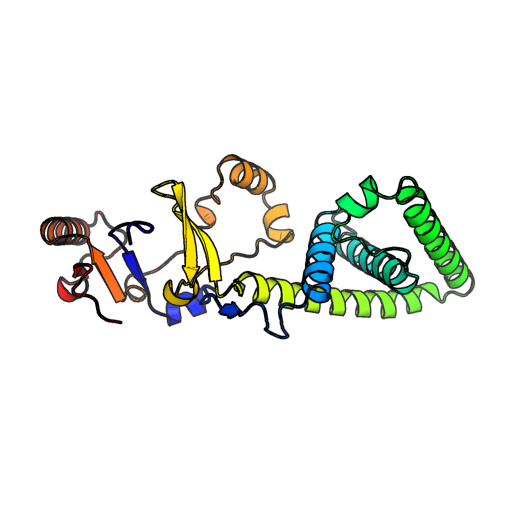A O 1
ATOM 804 N N . GLU A 1 101 ? 19.111 7.194 -21.438 1.00 82.31 101 GLU A N 1
ATOM 805 C CA . GLU A 1 101 ? 17.976 7.729 -22.192 1.00 82.31 101 GLU A CA 1
ATOM 806 C C . GLU A 1 101 ? 18.359 7.983 -23.662 1.00 82.31 101 GLU A C 1
ATOM 808 O O . GLU A 1 101 ? 17.604 7.664 -24.589 1.00 82.31 101 GLU A O 1
ATOM 813 N N . SER A 1 102 ? 19.561 8.515 -23.895 1.00 86.19 102 SER A N 1
ATOM 814 C CA . SER A 1 102 ? 20.102 8.761 -25.234 1.00 86.19 102 SER A CA 1
ATOM 815 C C . SER A 1 102 ? 20.349 7.464 -26.006 1.00 86.19 102 SER A C 1
ATOM 817 O O . SER A 1 102 ? 20.026 7.380 -27.197 1.00 86.19 102 SER A O 1
ATOM 819 N N . GLU A 1 103 ? 20.870 6.428 -25.349 1.00 86.50 103 GLU A N 1
ATOM 820 C CA . GLU A 1 103 ? 21.049 5.105 -25.947 1.00 86.50 103 GLU A CA 1
ATOM 821 C C . GLU A 1 103 ? 19.717 4.468 -26.335 1.00 86.50 103 GLU A C 1
ATOM 823 O O . GLU A 1 103 ? 19.573 3.990 -27.467 1.00 86.50 103 GLU A O 1
ATOM 828 N N . PHE A 1 104 ? 18.719 4.535 -25.450 1.00 84.56 104 PHE A N 1
ATOM 829 C CA . PHE A 1 104 ? 17.374 4.053 -25.740 1.00 84.56 104 PHE A CA 1
ATOM 830 C C . PHE A 1 104 ? 16.757 4.799 -26.931 1.00 84.56 104 PHE A C 1
ATOM 832 O O . PHE A 1 104 ? 16.260 4.170 -27.870 1.00 84.56 104 PHE A O 1
ATOM 839 N N . LYS A 1 105 ? 16.846 6.137 -26.954 1.00 86.75 105 LYS A N 1
ATOM 840 C CA . LYS A 1 105 ? 16.380 6.969 -28.079 1.00 86.75 105 LYS A CA 1
ATOM 841 C C . LYS A 1 105 ? 17.057 6.576 -29.392 1.00 86.75 105 LYS A C 1
ATOM 843 O O . LYS A 1 105 ? 16.382 6.471 -30.418 1.00 86.75 105 LYS A O 1
ATOM 848 N N . ARG A 1 106 ? 18.369 6.317 -29.373 1.00 91.19 106 ARG A N 1
ATOM 849 C CA . ARG A 1 106 ? 19.132 5.866 -30.549 1.00 91.19 106 ARG A CA 1
ATOM 850 C C . ARG A 1 106 ? 18.657 4.499 -31.037 1.00 91.19 106 ARG A C 1
ATOM 852 O O . ARG A 1 106 ? 18.408 4.341 -32.231 1.00 91.19 106 ARG A O 1
ATOM 859 N N . TYR A 1 107 ? 18.500 3.535 -30.134 1.00 89.00 107 TYR A N 1
ATOM 860 C CA . TYR A 1 107 ? 17.982 2.208 -30.466 1.00 89.00 107 TYR A CA 1
ATOM 861 C C . TYR A 1 107 ? 16.570 2.288 -31.062 1.00 89.00 107 TYR A C 1
ATOM 863 O O . TYR A 1 107 ? 16.291 1.715 -32.116 1.00 89.00 107 TYR A O 1
ATOM 871 N N . PHE A 1 108 ? 15.690 3.075 -30.444 1.00 87.69 108 PHE A N 1
ATOM 872 C CA . PHE A 1 108 ? 14.327 3.268 -30.923 1.00 87.69 108 PHE A CA 1
ATOM 873 C C . PHE A 1 108 ? 14.282 3.948 -32.302 1.00 87.69 108 PHE A C 1
ATOM 875 O O . PHE A 1 108 ? 13.483 3.570 -33.164 1.00 87.69 108 PHE A O 1
ATOM 882 N N . ALA A 1 109 ? 15.167 4.920 -32.548 1.00 91.38 109 ALA A N 1
ATOM 883 C CA . ALA A 1 109 ? 15.321 5.547 -33.857 1.00 91.38 109 ALA A CA 1
ATOM 884 C C . ALA A 1 109 ? 15.788 4.544 -34.923 1.00 91.38 109 ALA A C 1
ATOM 886 O O . ALA A 1 109 ? 15.294 4.585 -36.050 1.00 91.38 109 ALA A O 1
ATOM 887 N N . GLU A 1 110 ? 16.685 3.620 -34.574 1.00 95.00 110 GLU A N 1
ATOM 888 C CA . GLU A 1 110 ? 17.123 2.557 -35.480 1.00 95.00 110 GLU A CA 1
ATOM 889 C C . GLU A 1 110 ? 15.973 1.599 -35.813 1.00 95.00 110 GLU A C 1
ATOM 891 O O . GLU A 1 110 ? 15.698 1.363 -36.987 1.00 95.00 110 GLU A O 1
ATOM 896 N N . LEU A 1 111 ? 15.207 1.143 -34.815 1.00 93.00 111 LEU A N 1
ATOM 897 C CA . LEU A 1 111 ? 14.005 0.331 -35.047 1.00 93.00 111 LEU A CA 1
ATOM 898 C C . LEU A 1 111 ? 13.009 1.014 -35.991 1.00 93.00 111 LEU A C 1
ATOM 900 O O . LEU A 1 111 ? 12.380 0.353 -36.821 1.00 93.00 111 LEU A O 1
ATOM 904 N N . LYS A 1 112 ? 12.861 2.338 -35.874 1.00 93.94 112 LYS A N 1
ATOM 905 C CA . LYS A 1 112 ? 11.965 3.128 -36.724 1.00 93.94 112 LYS A CA 1
ATOM 906 C C . LYS A 1 112 ? 12.405 3.125 -38.189 1.00 93.94 112 LYS A C 1
ATOM 908 O O . LYS A 1 112 ? 11.539 3.065 -39.056 1.00 93.94 112 LYS A O 1
ATOM 913 N N . LYS A 1 113 ? 13.713 3.123 -38.484 1.00 96.44 113 LYS A N 1
ATOM 914 C CA . LYS A 1 113 ? 14.221 3.028 -39.871 1.00 96.44 113 LYS A CA 1
ATOM 915 C C . LYS A 1 113 ? 13.768 1.747 -40.571 1.00 96.44 113 LYS A C 1
ATOM 917 O O . LYS A 1 113 ? 13.555 1.759 -41.778 1.00 96.44 113 LYS A O 1
ATOM 922 N N . HIS A 1 114 ? 13.577 0.672 -39.806 1.00 95.50 114 HIS A N 1
ATOM 923 C CA . HIS A 1 114 ? 13.155 -0.639 -40.308 1.00 95.50 114 HIS A CA 1
ATOM 924 C C . HIS A 1 114 ? 11.656 -0.917 -40.102 1.00 95.50 114 HIS A C 1
ATOM 926 O O . HIS A 1 114 ? 11.208 -2.036 -40.332 1.00 95.50 114 HIS A O 1
ATOM 932 N N . ASN A 1 115 ? 10.864 0.073 -39.663 1.00 93.50 115 ASN A N 1
ATOM 933 C CA . ASN A 1 115 ? 9.445 -0.081 -39.293 1.00 93.50 115 ASN A CA 1
ATOM 934 C C . ASN A 1 115 ? 9.182 -1.158 -38.216 1.00 93.50 115 ASN A C 1
ATOM 936 O O . ASN A 1 115 ? 8.088 -1.717 -38.129 1.00 93.50 115 ASN A O 1
ATOM 940 N N . LEU A 1 116 ? 10.179 -1.455 -37.376 1.00 94.00 116 LEU A N 1
ATOM 941 C CA . LEU A 1 116 ? 10.084 -2.453 -36.305 1.00 94.00 116 LEU A CA 1
ATOM 942 C C . LEU A 1 116 ? 9.656 -1.851 -34.962 1.00 94.00 116 LEU A C 1
ATOM 944 O O . LEU A 1 116 ? 9.260 -2.581 -34.051 1.00 94.00 116 LEU A O 1
ATOM 948 N N . ASN A 1 117 ? 9.690 -0.522 -34.840 1.00 89.06 117 ASN A N 1
ATOM 949 C CA . ASN A 1 117 ? 9.367 0.190 -33.604 1.00 89.06 117 ASN A CA 1
ATOM 950 C C . ASN A 1 117 ? 7.948 -0.120 -33.104 1.00 89.06 117 ASN A C 1
ATOM 952 O O . ASN A 1 117 ? 7.753 -0.256 -31.905 1.00 89.06 117 ASN A O 1
ATOM 956 N N . VAL A 1 118 ? 6.972 -0.303 -34.003 1.00 88.94 118 VAL A N 1
ATOM 957 C CA . VAL A 1 118 ? 5.587 -0.633 -33.623 1.00 88.94 118 VAL A CA 1
ATOM 958 C C . VAL A 1 118 ? 5.505 -1.993 -32.923 1.00 88.94 118 VAL A C 1
ATOM 960 O O . VAL A 1 118 ? 4.816 -2.124 -31.912 1.00 88.94 118 VAL A O 1
ATOM 963 N N . TYR A 1 119 ? 6.230 -3.001 -33.420 1.00 91.00 119 TYR A N 1
ATOM 964 C CA . TYR A 1 119 ? 6.264 -4.331 -32.805 1.00 91.00 119 TYR A CA 1
ATOM 965 C C . TYR A 1 119 ? 6.987 -4.301 -31.463 1.00 91.00 119 TYR A C 1
ATOM 967 O O . TYR A 1 119 ? 6.480 -4.850 -30.486 1.00 91.00 119 TYR A O 1
ATOM 975 N N . PHE A 1 120 ? 8.130 -3.614 -31.403 1.00 87.06 120 PHE A N 1
ATOM 976 C CA . PHE A 1 120 ? 8.870 -3.432 -30.160 1.00 87.06 120 PHE A CA 1
ATOM 977 C C . PHE A 1 120 ? 8.005 -2.751 -29.097 1.00 87.06 120 PHE A C 1
ATOM 979 O O . PHE A 1 120 ? 7.830 -3.309 -28.017 1.00 87.06 120 PHE A O 1
ATOM 986 N N . THR A 1 121 ? 7.389 -1.608 -29.423 1.00 84.69 121 THR A N 1
ATOM 987 C CA . THR A 1 121 ? 6.472 -0.904 -28.521 1.00 84.69 121 THR A CA 1
ATOM 988 C C . THR A 1 121 ? 5.346 -1.828 -28.076 1.00 84.69 121 THR A C 1
ATOM 990 O O . THR A 1 121 ? 5.123 -1.951 -26.880 1.00 84.69 121 THR A O 1
ATOM 993 N N . LYS A 1 122 ? 4.684 -2.546 -28.993 1.00 87.38 122 LYS A N 1
ATOM 994 C CA . LYS A 1 122 ? 3.582 -3.454 -28.644 1.00 87.38 122 LYS A CA 1
ATOM 995 C C . LYS A 1 122 ? 3.988 -4.501 -27.603 1.00 87.38 122 LYS A C 1
ATOM 997 O O . LYS A 1 122 ? 3.292 -4.651 -26.602 1.00 87.38 122 LYS A O 1
ATOM 1002 N N . PHE A 1 123 ? 5.072 -5.239 -27.836 1.00 89.19 123 PHE A N 1
ATOM 1003 C CA . PHE A 1 123 ? 5.465 -6.332 -26.943 1.00 89.19 123 PHE A CA 1
ATOM 1004 C C . PHE A 1 123 ? 6.096 -5.822 -25.647 1.00 89.19 123 PHE A C 1
ATOM 1006 O O . PHE A 1 123 ? 5.701 -6.269 -24.572 1.00 89.19 123 PHE A O 1
ATOM 1013 N N . MET A 1 124 ? 7.009 -4.850 -25.727 1.00 84.50 124 MET A N 1
ATOM 1014 C CA . MET A 1 124 ? 7.688 -4.323 -24.543 1.00 84.50 124 MET A CA 1
ATOM 1015 C C . MET A 1 124 ? 6.746 -3.552 -23.632 1.00 84.50 124 MET A C 1
ATOM 1017 O O . MET A 1 124 ? 6.783 -3.759 -22.424 1.00 84.50 124 MET A O 1
ATOM 1021 N N . PHE A 1 125 ? 5.863 -2.715 -24.184 1.00 82.56 125 PHE A N 1
ATOM 1022 C CA . PHE A 1 125 ? 4.910 -1.976 -23.358 1.00 82.56 125 PHE A CA 1
ATOM 1023 C C . PHE A 1 125 ? 3.898 -2.932 -22.744 1.00 82.56 125 PHE A C 1
ATOM 1025 O O . PHE A 1 125 ? 3.602 -2.809 -21.564 1.00 82.56 125 PHE A O 1
ATOM 1032 N N . SER A 1 126 ? 3.411 -3.923 -23.501 1.00 86.06 126 SER A N 1
ATOM 1033 C CA . SER A 1 126 ? 2.523 -4.939 -22.933 1.00 86.06 126 SER A CA 1
ATOM 1034 C C . SER A 1 126 ? 3.189 -5.705 -21.791 1.00 86.06 126 SER A C 1
ATOM 1036 O O . SER A 1 126 ? 2.511 -6.027 -20.823 1.00 86.06 126 SER A O 1
ATOM 1038 N N . PHE A 1 127 ? 4.481 -6.017 -21.890 1.00 86.56 127 PHE A N 1
ATOM 1039 C CA . PHE A 1 127 ? 5.206 -6.702 -20.823 1.00 86.56 127 PHE A CA 1
ATOM 1040 C C . PHE A 1 127 ? 5.425 -5.797 -19.606 1.00 86.56 127 PHE A C 1
ATOM 1042 O O . PHE A 1 127 ? 5.062 -6.175 -18.494 1.00 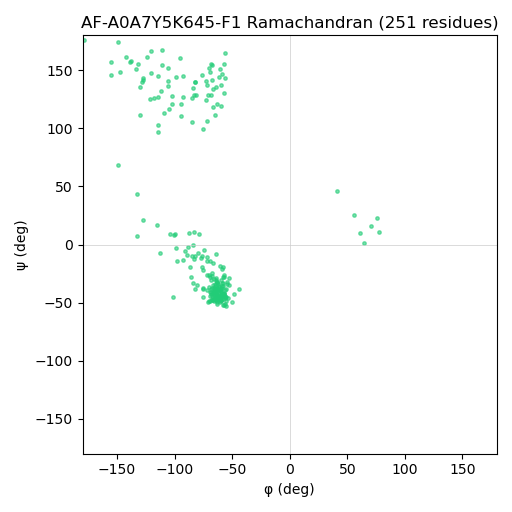86.56 127 PHE A O 1
ATOM 1049 N N . ALA A 1 128 ? 5.929 -4.579 -19.819 1.00 84.00 128 ALA A N 1
ATOM 1050 C CA . ALA A 1 128 ? 6.147 -3.599 -18.758 1.00 84.00 128 ALA A CA 1
ATOM 1051 C C . ALA A 1 128 ? 4.846 -3.245 -18.019 1.00 84.00 128 ALA A C 1
ATOM 1053 O O . ALA A 1 128 ? 4.846 -3.093 -16.802 1.00 84.00 128 ALA A O 1
ATOM 1054 N N . LEU A 1 129 ? 3.719 -3.201 -18.735 1.00 82.25 129 LEU A N 1
ATOM 1055 C CA . LEU A 1 129 ? 2.390 -3.053 -18.150 1.00 82.25 129 LEU A CA 1
ATOM 1056 C C . LEU A 1 129 ? 2.044 -4.184 -17.183 1.00 82.25 129 LEU A C 1
ATOM 1058 O O . LEU A 1 129 ? 1.616 -3.911 -16.067 1.00 82.25 129 LEU A O 1
ATOM 1062 N N . ARG A 1 130 ? 2.261 -5.445 -17.576 1.00 87.62 130 ARG A N 1
ATOM 1063 C CA . ARG A 1 130 ? 1.994 -6.594 -16.695 1.00 87.62 130 ARG A CA 1
ATOM 1064 C C . ARG A 1 130 ? 2.927 -6.635 -15.490 1.00 87.62 130 ARG A C 1
ATOM 1066 O O . ARG A 1 130 ? 2.486 -7.012 -14.410 1.00 87.62 130 ARG A O 1
ATOM 1073 N N . LEU A 1 131 ? 4.184 -6.222 -15.650 1.00 85.62 131 LEU A N 1
ATOM 1074 C CA . LEU A 1 131 ? 5.106 -6.069 -14.522 1.00 85.62 131 LEU A CA 1
ATOM 1075 C C . LEU A 1 131 ? 4.633 -4.983 -13.554 1.00 85.62 131 LEU A C 1
ATOM 1077 O O . LEU A 1 131 ? 4.613 -5.209 -12.349 1.00 85.62 131 LEU A O 1
ATOM 1081 N N . ASN A 1 132 ? 4.203 -3.835 -14.080 1.00 82.00 132 ASN A N 1
ATOM 1082 C CA . ASN A 1 132 ? 3.656 -2.753 -13.271 1.00 82.00 132 ASN A CA 1
ATOM 1083 C C . ASN A 1 132 ? 2.393 -3.191 -12.513 1.00 82.00 132 ASN A C 1
ATOM 1085 O O . ASN A 1 132 ? 2.294 -2.948 -11.317 1.00 82.00 132 ASN A O 1
ATOM 1089 N N . GLU A 1 133 ? 1.457 -3.874 -13.177 1.00 84.44 133 GLU A N 1
ATOM 1090 C CA . GLU A 1 133 ? 0.264 -4.441 -12.529 1.00 84.44 133 GLU A CA 1
ATOM 1091 C C . GLU A 1 133 ? 0.635 -5.427 -11.411 1.00 84.44 133 GLU A C 1
ATOM 1093 O O . GLU A 1 133 ? 0.057 -5.376 -10.328 1.00 84.44 133 GLU A O 1
ATOM 1098 N N . LEU A 1 134 ? 1.627 -6.294 -11.641 1.00 87.81 134 LEU A N 1
ATOM 1099 C CA . LEU A 1 134 ? 2.105 -7.236 -10.630 1.00 87.81 134 LEU A CA 1
ATOM 1100 C C . LEU A 1 134 ? 2.731 -6.514 -9.430 1.00 87.81 134 LEU A C 1
ATOM 1102 O O . LEU A 1 134 ? 2.439 -6.858 -8.289 1.00 87.81 134 LEU A O 1
ATOM 1106 N N . HIS A 1 135 ? 3.578 -5.515 -9.673 1.00 85.81 135 HIS A N 1
ATOM 1107 C CA . HIS A 1 135 ? 4.208 -4.727 -8.613 1.00 85.81 135 HIS A CA 1
ATOM 1108 C C . HIS A 1 135 ? 3.187 -3.917 -7.822 1.00 85.81 135 HIS A C 1
ATOM 1110 O O . HIS A 1 135 ? 3.279 -3.839 -6.601 1.00 85.81 135 HIS A O 1
ATOM 1116 N N . HIS A 1 136 ? 2.181 -3.374 -8.499 1.00 82.69 136 HIS A N 1
ATOM 1117 C CA . HIS A 1 136 ? 1.063 -2.704 -7.858 1.00 82.69 136 HIS A CA 1
ATOM 1118 C C . HIS A 1 136 ? 0.262 -3.655 -6.955 1.00 82.69 136 HIS A C 1
ATOM 1120 O O . HIS A 1 136 ? -0.062 -3.304 -5.822 1.00 82.69 136 HIS A O 1
ATOM 1126 N N . GLU A 1 137 ? -0.021 -4.876 -7.417 1.00 85.69 137 GLU A N 1
ATOM 1127 C CA . GLU A 1 137 ? -0.699 -5.898 -6.612 1.00 85.69 137 GLU A CA 1
ATOM 1128 C C . GLU A 1 137 ? 0.133 -6.290 -5.379 1.00 85.69 137 GLU A C 1
ATOM 1130 O O . GLU A 1 137 ? -0.398 -6.394 -4.271 1.00 85.69 137 GLU A O 1
ATOM 1135 N N . LEU A 1 138 ? 1.449 -6.462 -5.544 1.00 85.38 138 LEU A N 1
ATOM 1136 C CA . LEU A 1 138 ? 2.369 -6.713 -4.432 1.00 85.38 138 LEU A CA 1
ATOM 1137 C C . LEU A 1 138 ? 2.382 -5.540 -3.447 1.00 85.38 138 LEU A C 1
ATOM 1139 O O . LEU A 1 138 ? 2.201 -5.755 -2.253 1.00 85.38 138 LEU A O 1
ATOM 1143 N N . GLU A 1 139 ? 2.481 -4.302 -3.933 1.00 81.25 139 GLU A N 1
ATOM 1144 C CA . GLU A 1 139 ? 2.403 -3.097 -3.106 1.00 81.25 139 GLU A CA 1
ATOM 1145 C C . GLU A 1 139 ? 1.099 -3.033 -2.301 1.00 81.25 139 GLU A C 1
ATOM 1147 O O . GLU A 1 139 ? 1.112 -2.711 -1.108 1.00 81.25 139 GLU A O 1
ATOM 1152 N N . SER A 1 140 ? -0.025 -3.320 -2.957 1.00 79.50 140 SER A N 1
ATOM 1153 C CA . SER A 1 140 ? -1.348 -3.311 -2.342 1.00 79.50 140 SER A CA 1
ATOM 1154 C C . SER A 1 140 ? -1.424 -4.321 -1.198 1.00 79.50 140 SER A C 1
ATOM 1156 O O . SER A 1 140 ? -1.846 -3.982 -0.092 1.00 79.50 140 SER A O 1
ATOM 1158 N N . ARG A 1 141 ? -0.919 -5.539 -1.404 1.00 80.38 141 ARG A N 1
ATOM 1159 C CA . ARG A 1 141 ? -0.853 -6.572 -0.359 1.00 80.38 141 ARG A CA 1
ATOM 1160 C C . ARG A 1 141 ? 0.098 -6.185 0.770 1.00 80.38 141 ARG A C 1
ATOM 1162 O O . ARG A 1 141 ? -0.249 -6.311 1.945 1.00 80.38 141 ARG A O 1
ATOM 1169 N N . ASP A 1 142 ? 1.256 -5.649 0.418 1.00 81.94 142 ASP A N 1
ATOM 1170 C CA . ASP A 1 142 ? 2.302 -5.252 1.354 1.00 81.94 142 ASP A CA 1
ATOM 1171 C C . ASP A 1 142 ? 1.923 -4.079 2.236 1.00 81.94 142 ASP A C 1
ATOM 1173 O O . ASP A 1 142 ? 2.428 -3.922 3.348 1.00 81.94 142 ASP A O 1
ATOM 1177 N N . SER A 1 143 ? 0.989 -3.259 1.770 1.00 78.25 143 SER A N 1
ATOM 1178 C CA . SER A 1 143 ? 0.446 -2.166 2.557 1.00 78.25 143 SER A CA 1
ATOM 1179 C C . SER A 1 143 ? -0.158 -2.667 3.887 1.00 78.25 143 SER A C 1
ATOM 1181 O O . SER A 1 143 ? -0.078 -1.964 4.906 1.00 78.25 143 SER A O 1
ATOM 1183 N N . PHE A 1 144 ? -0.640 -3.917 3.925 1.00 79.81 144 PHE A N 1
ATOM 1184 C CA . PHE A 1 144 ? -1.141 -4.600 5.122 1.00 79.81 144 PHE A CA 1
ATOM 1185 C C . PHE A 1 144 ? -0.065 -5.345 5.921 1.00 79.81 144 PHE A C 1
ATOM 1187 O O . PHE A 1 144 ? -0.384 -5.891 6.976 1.00 79.81 144 PHE A O 1
ATOM 1194 N N . LEU A 1 145 ? 1.195 -5.371 5.477 1.00 82.25 145 LEU A N 1
ATOM 1195 C CA . LEU A 1 145 ? 2.273 -6.023 6.215 1.00 82.25 145 LEU A CA 1
ATOM 1196 C C . LEU A 1 145 ? 2.832 -5.112 7.309 1.00 82.25 145 LEU A C 1
ATOM 1198 O O . LEU A 1 145 ? 3.038 -3.913 7.109 1.00 82.25 145 LEU A O 1
ATOM 1202 N N . ARG A 1 146 ? 3.127 -5.673 8.479 1.00 81.44 146 ARG A N 1
ATOM 1203 C CA . ARG A 1 146 ? 3.864 -4.987 9.552 1.00 81.44 146 ARG A CA 1
ATOM 1204 C C . ARG A 1 146 ? 4.952 -5.888 10.103 1.00 81.44 146 ARG A C 1
ATOM 1206 O O . ARG A 1 146 ? 4.809 -7.106 10.098 1.00 81.44 146 ARG A O 1
ATOM 1213 N N . ALA A 1 147 ? 6.026 -5.287 10.606 1.00 82.50 147 ALA A N 1
ATOM 1214 C CA . ALA A 1 147 ? 7.032 -6.040 11.338 1.00 82.50 147 ALA A CA 1
ATOM 1215 C C . ALA A 1 147 ? 6.384 -6.712 12.558 1.00 82.50 147 ALA A C 1
ATOM 1217 O O . ALA A 1 147 ? 5.555 -6.111 13.244 1.00 82.50 147 ALA A O 1
ATOM 1218 N N . TYR A 1 148 ? 6.746 -7.970 12.806 1.00 84.38 148 TYR A N 1
ATOM 1219 C CA . TYR A 1 148 ? 6.260 -8.733 13.955 1.00 84.38 148 TYR A CA 1
ATOM 1220 C C . TYR A 1 148 ? 6.559 -8.025 15.282 1.00 84.38 148 TYR A C 1
ATOM 1222 O O . TYR A 1 148 ? 5.714 -7.977 16.175 1.00 84.38 148 TYR A O 1
ATOM 1230 N N . GLU A 1 149 ? 7.739 -7.423 15.381 1.00 86.19 149 GLU A N 1
ATOM 1231 C CA . GLU A 1 149 ? 8.186 -6.624 16.511 1.00 86.19 149 GLU A CA 1
ATOM 1232 C C . GLU A 1 149 ? 8.934 -5.385 16.021 1.00 86.19 149 GLU A C 1
ATOM 1234 O O . GLU A 1 149 ? 9.444 -5.354 14.899 1.00 86.19 149 GLU A O 1
ATOM 1239 N N . GLY A 1 150 ? 8.988 -4.354 16.857 1.00 82.75 150 GLY A N 1
ATOM 1240 C CA . GLY A 1 150 ? 9.741 -3.147 16.545 1.00 82.75 150 GLY A CA 1
ATOM 1241 C C . GLY A 1 150 ? 9.687 -2.105 17.650 1.00 82.75 150 GLY A C 1
ATOM 1242 O O . GLY A 1 150 ? 8.995 -2.268 18.663 1.00 82.75 150 GLY A O 1
ATOM 1243 N N . GLU A 1 151 ? 10.423 -1.016 17.439 1.00 83.81 151 GLU A N 1
ATOM 1244 C CA . GLU A 1 151 ? 10.306 0.174 18.271 1.00 83.81 151 GLU A CA 1
ATOM 1245 C C . GLU A 1 151 ? 8.929 0.809 18.066 1.00 83.81 151 GLU A C 1
ATOM 1247 O O . GLU A 1 151 ? 8.566 1.254 16.978 1.00 83.81 151 GLU A O 1
ATOM 1252 N N . PHE A 1 152 ? 8.160 0.871 19.142 1.00 81.75 152 PHE A N 1
ATOM 1253 C CA . PHE A 1 152 ? 6.848 1.482 19.178 1.00 81.75 152 PHE A CA 1
ATOM 1254 C C . PHE A 1 152 ? 6.885 2.746 20.029 1.00 81.75 152 PHE A C 1
ATOM 1256 O O . PHE A 1 152 ? 7.372 2.729 21.163 1.00 81.75 152 PHE A O 1
ATOM 1263 N N . VAL A 1 153 ? 6.327 3.837 19.507 1.00 81.62 153 VAL A N 1
ATOM 1264 C CA . VAL A 1 153 ? 6.128 5.081 20.253 1.00 81.62 153 VAL A CA 1
ATOM 1265 C C . VAL A 1 153 ? 4.641 5.241 20.516 1.00 81.62 153 VAL A C 1
ATOM 1267 O O . VAL A 1 153 ? 3.863 5.436 19.587 1.00 81.62 153 VAL A O 1
ATOM 1270 N N . CYS A 1 154 ? 4.243 5.165 21.784 1.00 74.88 154 CYS A N 1
ATOM 1271 C CA . CYS A 1 154 ? 2.852 5.365 22.178 1.00 74.88 154 CYS A CA 1
ATOM 1272 C C . CYS A 1 154 ? 2.386 6.773 21.770 1.00 74.88 154 CYS A C 1
ATOM 1274 O O . CYS A 1 154 ? 2.944 7.737 22.295 1.00 74.88 154 CYS A O 1
ATOM 1276 N N . PRO A 1 155 ? 1.358 6.942 20.915 1.00 67.81 155 PRO A N 1
ATOM 1277 C CA . PRO A 1 155 ? 0.906 8.272 20.513 1.00 67.81 155 PRO A CA 1
ATOM 1278 C C . PRO A 1 155 ? 0.382 9.105 21.689 1.00 67.81 155 PRO A C 1
ATOM 1280 O O . PRO A 1 155 ? 0.586 10.312 21.721 1.00 67.81 155 PRO A O 1
ATOM 1283 N N . ALA A 1 156 ? -0.248 8.460 22.679 1.00 68.50 156 ALA A N 1
ATOM 1284 C CA . ALA A 1 156 ? -0.821 9.139 23.840 1.00 68.50 156 ALA A CA 1
ATOM 1285 C C . ALA A 1 156 ? 0.232 9.601 24.862 1.00 68.50 156 ALA A C 1
ATOM 1287 O O . ALA A 1 156 ? 0.084 10.662 25.459 1.00 68.50 156 ALA A O 1
ATOM 1288 N N . SER A 1 157 ? 1.290 8.811 25.084 1.00 77.25 157 SER A N 1
ATOM 1289 C CA . SER A 1 157 ? 2.283 9.089 26.135 1.00 77.25 157 SER A CA 1
ATOM 1290 C C . SER A 1 157 ? 3.675 9.452 25.618 1.00 77.25 157 SER A C 1
ATOM 1292 O O . SER A 1 157 ? 4.552 9.770 26.415 1.00 77.25 157 SER A O 1
ATOM 1294 N N . GLY A 1 158 ? 3.922 9.347 24.310 1.00 82.19 158 GLY A N 1
ATOM 1295 C CA . GLY A 1 158 ? 5.239 9.534 23.688 1.00 82.19 158 GLY A CA 1
ATOM 1296 C C . GLY A 1 158 ? 6.290 8.495 24.097 1.00 82.19 158 GLY A C 1
ATOM 1297 O O . GLY A 1 158 ? 7.441 8.571 23.669 1.00 82.19 158 GLY A O 1
ATOM 1298 N N . LYS A 1 159 ? 5.930 7.519 24.940 1.00 84.94 159 LYS A N 1
ATOM 1299 C CA . LYS A 1 159 ? 6.866 6.534 25.479 1.00 84.94 159 LYS A CA 1
ATOM 1300 C C . LYS A 1 159 ? 7.300 5.560 24.387 1.00 84.94 159 LYS A C 1
ATOM 1302 O O . LYS A 1 159 ? 6.452 4.938 23.746 1.00 84.94 159 LYS A O 1
ATOM 1307 N N . LYS A 1 160 ? 8.616 5.394 24.242 1.00 87.06 160 LYS A N 1
ATOM 1308 C CA . LYS A 1 160 ? 9.222 4.372 23.387 1.00 87.06 160 LYS A CA 1
ATOM 1309 C C . LYS A 1 160 ? 9.288 3.025 24.105 1.00 87.06 160 LYS A C 1
ATOM 1311 O O . LYS A 1 160 ? 9.613 2.966 25.293 1.00 87.06 160 LYS A O 1
ATOM 1316 N N . SER A 1 161 ? 9.007 1.950 23.388 1.00 85.31 161 SER A N 1
ATOM 1317 C CA . SER A 1 161 ? 9.149 0.575 23.867 1.00 85.31 161 SER A CA 1
ATOM 1318 C C . SER A 1 161 ? 9.332 -0.375 22.695 1.00 85.31 161 SER A C 1
ATOM 1320 O O . SER A 1 161 ? 8.675 -0.189 21.678 1.00 85.31 161 SER A O 1
ATOM 1322 N N . ASN A 1 162 ? 10.120 -1.435 22.864 1.00 84.25 162 ASN A N 1
ATOM 1323 C CA . ASN A 1 162 ? 10.058 -2.568 21.943 1.00 84.25 162 ASN A CA 1
ATOM 1324 C C . ASN A 1 162 ? 8.768 -3.336 22.212 1.00 84.25 162 ASN A C 1
ATOM 1326 O O . ASN A 1 162 ? 8.492 -3.708 23.356 1.00 84.25 162 ASN A O 1
ATOM 1330 N N . LYS A 1 163 ? 7.958 -3.515 21.173 1.00 81.50 163 LYS A N 1
ATOM 1331 C CA . LYS A 1 163 ? 6.642 -4.136 21.277 1.00 81.50 163 LYS A CA 1
ATOM 1332 C C . LYS A 1 163 ? 6.503 -5.229 20.226 1.00 81.50 163 LYS A C 1
ATOM 1334 O O . LYS A 1 163 ? 6.840 -5.018 19.063 1.00 81.50 163 LYS A O 1
ATOM 1339 N N . ILE A 1 164 ? 5.961 -6.373 20.643 1.00 81.31 164 ILE A N 1
ATOM 1340 C CA . ILE A 1 164 ? 5.439 -7.385 19.726 1.00 81.31 164 ILE A CA 1
ATOM 1341 C C . ILE A 1 164 ? 4.146 -6.810 19.149 1.00 81.31 164 ILE A C 1
ATOM 1343 O O . ILE A 1 164 ? 3.142 -6.674 19.846 1.00 81.31 164 ILE A O 1
ATOM 1347 N N . SER A 1 165 ? 4.199 -6.400 17.887 1.00 76.81 165 SER A N 1
ATOM 1348 C CA . SER A 1 165 ? 3.076 -5.751 17.209 1.00 76.81 165 SER A CA 1
ATOM 1349 C C . SER A 1 165 ? 1.956 -6.753 16.917 1.00 76.81 165 SER A C 1
ATOM 1351 O O . SER A 1 165 ? 0.790 -6.374 16.895 1.00 76.81 165 SER A O 1
ATOM 1353 N N . TYR A 1 166 ? 2.290 -8.042 16.775 1.00 71.88 166 TYR A N 1
ATOM 1354 C CA . TYR A 1 166 ? 1.326 -9.129 16.555 1.00 71.88 166 TYR A CA 1
ATOM 1355 C C . TYR A 1 166 ? 0.211 -9.192 17.613 1.00 71.88 166 TYR A C 1
ATOM 1357 O O . TYR A 1 166 ? -0.939 -9.492 17.286 1.00 71.88 166 TYR A O 1
ATOM 1365 N N . ASP A 1 167 ? 0.521 -8.839 18.862 1.00 69.88 167 ASP A N 1
ATOM 1366 C CA . ASP A 1 167 ? -0.442 -8.866 19.967 1.00 69.88 167 ASP A CA 1
ATOM 1367 C C . ASP A 1 167 ? -1.540 -7.795 19.842 1.00 69.88 167 ASP A C 1
ATOM 1369 O O . ASP A 1 167 ? -2.547 -7.860 20.546 1.00 69.88 167 ASP A O 1
ATOM 1373 N N . GLU A 1 168 ? -1.376 -6.804 18.959 1.00 67.19 168 GLU A N 1
ATOM 1374 C CA . GLU A 1 168 ? -2.371 -5.749 18.736 1.00 67.19 168 GLU A CA 1
ATOM 1375 C C . GLU A 1 168 ? -3.570 -6.224 17.903 1.00 67.19 168 GLU A C 1
ATOM 1377 O O . GLU A 1 168 ? -4.620 -5.588 17.968 1.00 67.19 168 GLU A O 1
ATOM 1382 N N . LYS A 1 169 ? -3.430 -7.331 17.147 1.00 66.62 169 LYS A N 1
ATOM 1383 C CA . LYS A 1 169 ? -4.471 -7.908 16.271 1.00 66.62 169 LYS A CA 1
ATOM 1384 C C . LYS A 1 169 ? -5.263 -6.845 15.486 1.00 66.62 169 LYS A C 1
ATOM 1386 O O . LYS A 1 169 ? -6.493 -6.877 15.425 1.00 66.62 169 LYS A O 1
ATOM 1391 N N . GLU A 1 170 ? -4.565 -5.879 14.895 1.00 68.38 170 GLU A N 1
ATOM 1392 C CA . GLU A 1 170 ? -5.219 -4.740 14.252 1.00 68.38 170 GLU A CA 1
ATOM 1393 C C . GLU A 1 170 ? -5.832 -5.099 12.892 1.00 68.38 170 GLU A C 1
ATOM 1395 O O . GLU A 1 170 ? -5.271 -5.856 12.094 1.00 68.38 170 GLU A O 1
ATOM 1400 N N . TRP A 1 171 ? -6.958 -4.458 12.588 1.00 70.62 171 TRP A N 1
ATOM 1401 C CA . TRP A 1 171 ? -7.516 -4.386 11.241 1.00 70.62 171 TRP A CA 1
ATOM 1402 C C . TRP A 1 171 ? -7.268 -2.991 10.688 1.00 70.62 171 TRP A C 1
ATOM 1404 O O . TRP A 1 171 ? -7.466 -1.997 11.389 1.00 70.62 171 TRP A O 1
ATOM 1414 N N . ARG A 1 172 ? -6.842 -2.899 9.427 1.00 72.81 172 ARG A N 1
ATOM 1415 C CA . ARG A 1 172 ? -6.637 -1.612 8.758 1.00 72.81 172 ARG A CA 1
ATOM 1416 C C . ARG A 1 172 ? -7.384 -1.580 7.441 1.00 72.81 172 ARG A C 1
ATOM 1418 O O . ARG A 1 172 ? -7.447 -2.560 6.707 1.00 72.81 172 ARG A O 1
ATOM 1425 N N . ALA A 1 173 ? -7.947 -0.418 7.147 1.00 69.81 173 ALA A N 1
ATOM 1426 C CA . ALA A 1 173 ? -8.379 -0.090 5.805 1.00 69.81 173 ALA A CA 1
ATOM 1427 C C . ALA A 1 173 ? -7.233 0.643 5.125 1.00 69.81 173 ALA A C 1
ATOM 1429 O O . ALA A 1 173 ? -6.732 1.638 5.655 1.00 69.81 173 ALA A O 1
ATOM 1430 N N . ILE A 1 174 ? -6.839 0.168 3.953 1.00 64.75 174 ILE A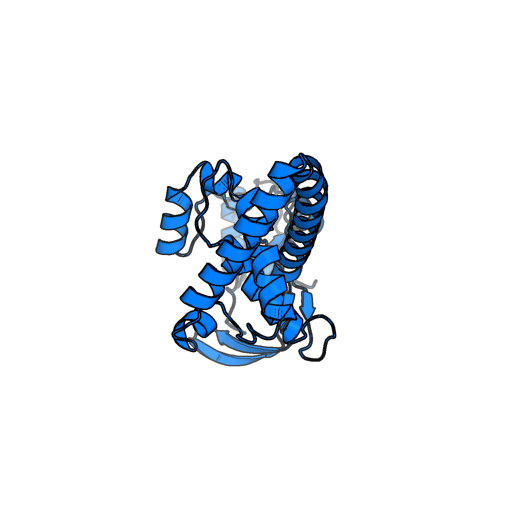 N 1
ATOM 1431 C CA . ILE A 1 174 ? -5.944 0.916 3.084 1.00 64.75 174 ILE A CA 1
ATOM 1432 C C . ILE A 1 174 ? -6.770 1.243 1.863 1.00 64.75 174 ILE A C 1
ATOM 1434 O O . ILE A 1 174 ? -6.980 0.418 0.981 1.00 64.75 174 ILE A O 1
ATOM 1438 N N . LYS A 1 175 ? -7.320 2.458 1.864 1.00 64.38 175 LYS A N 1
ATOM 1439 C CA . LYS A 1 175 ? -7.915 3.009 0.657 1.00 64.38 175 LYS A CA 1
ATOM 1440 C C . LYS A 1 175 ? -6.766 3.425 -0.236 1.00 64.38 175 LYS A C 1
ATOM 1442 O O . LYS A 1 175 ? -6.156 4.470 -0.016 1.00 64.38 175 LYS A O 1
ATOM 1447 N N . TYR A 1 176 ? -6.458 2.573 -1.203 1.00 58.28 176 TYR A N 1
ATOM 1448 C CA . TYR A 1 176 ? -5.591 2.972 -2.289 1.00 58.28 176 TYR A CA 1
ATOM 1449 C C . TYR A 1 176 ? -6.321 4.054 -3.074 1.00 58.28 176 TYR A C 1
ATOM 1451 O O . TYR A 1 176 ? -7.378 3.802 -3.649 1.00 58.28 176 TYR A O 1
ATOM 1459 N N . ILE A 1 177 ? -5.812 5.280 -3.014 1.00 59.88 177 ILE A N 1
ATOM 1460 C CA . ILE A 1 177 ? -6.354 6.355 -3.832 1.00 59.88 177 ILE A CA 1
ATOM 1461 C C . ILE A 1 177 ? -5.652 6.226 -5.175 1.00 59.88 177 ILE A C 1
ATOM 1463 O O . ILE A 1 177 ? -4.460 6.517 -5.276 1.00 59.88 177 ILE A O 1
ATOM 1467 N N . ASP A 1 178 ? -6.368 5.719 -6.175 1.00 54.53 178 ASP A N 1
ATOM 1468 C CA . ASP A 1 178 ? -5.829 5.632 -7.525 1.00 54.53 178 ASP A CA 1
ATOM 1469 C C . ASP A 1 178 ? -5.489 7.042 -8.040 1.00 54.53 178 ASP A C 1
ATOM 1471 O O . ASP A 1 178 ? -6.119 8.038 -7.658 1.00 54.53 178 ASP A O 1
ATOM 1475 N N . THR A 1 179 ? -4.495 7.148 -8.921 1.00 53.19 179 THR A N 1
ATOM 1476 C CA . THR A 1 179 ? -4.142 8.412 -9.575 1.00 53.19 179 THR A CA 1
ATOM 1477 C C . THR A 1 179 ? -5.337 8.986 -10.330 1.00 53.19 179 THR A C 1
ATOM 1479 O O . THR A 1 179 ? -5.491 10.205 -10.361 1.00 53.19 179 THR A O 1
ATOM 1482 N N . THR A 1 180 ? -6.269 8.153 -10.806 1.00 53.91 180 THR A N 1
ATOM 1483 C CA . THR A 1 180 ? -7.535 8.629 -11.385 1.00 53.91 180 THR A CA 1
ATOM 1484 C C . THR A 1 180 ? -8.488 9.276 -10.372 1.00 53.91 180 THR A C 1
ATOM 1486 O O . THR A 1 180 ? -9.223 10.196 -10.734 1.00 53.91 180 THR A O 1
ATOM 1489 N N . ASP A 1 181 ? -8.479 8.858 -9.105 1.00 55.66 181 ASP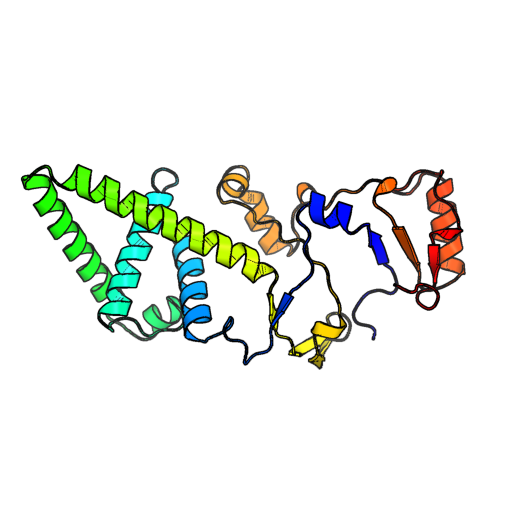 A N 1
ATOM 1490 C CA . ASP A 1 181 ? -9.301 9.457 -8.048 1.00 55.66 181 ASP A CA 1
ATOM 1491 C C . ASP A 1 181 ? -8.679 10.747 -7.502 1.00 55.66 181 ASP A C 1
ATOM 1493 O O . ASP A 1 181 ? -9.398 11.711 -7.232 1.00 55.66 181 ASP A O 1
ATOM 1497 N N . LEU A 1 182 ? -7.345 10.818 -7.436 1.00 54.41 182 LEU A N 1
ATOM 1498 C CA . LEU A 1 182 ? -6.625 12.061 -7.135 1.00 54.41 182 LEU A CA 1
ATOM 1499 C C . LEU A 1 182 ? -6.716 13.076 -8.282 1.00 54.41 182 LEU A C 1
ATOM 1501 O O . LEU A 1 182 ? -6.849 14.270 -8.022 1.00 54.41 182 LEU A O 1
ATOM 1505 N N . ALA A 1 183 ? -6.695 12.622 -9.539 1.00 55.03 183 ALA A N 1
ATOM 1506 C CA . ALA A 1 183 ? -6.828 13.482 -10.716 1.00 55.03 183 ALA A CA 1
ATOM 1507 C C . ALA A 1 183 ? -8.196 14.173 -10.781 1.00 55.03 183 ALA A C 1
ATOM 1509 O O . ALA A 1 183 ? -8.297 15.302 -11.258 1.00 55.03 183 ALA A O 1
ATOM 1510 N N . LYS A 1 184 ? -9.246 13.530 -10.255 1.00 58.28 184 LYS A N 1
ATOM 1511 C CA . LYS A 1 184 ? -10.576 14.141 -10.137 1.00 58.28 184 LYS A CA 1
ATOM 1512 C C . LYS A 1 184 ? -10.602 15.269 -9.105 1.00 58.28 184 LYS A C 1
ATOM 1514 O O . LYS A 1 184 ? -11.432 16.166 -9.239 1.00 58.28 184 LYS A O 1
ATOM 1519 N N . VAL A 1 185 ? -9.736 15.239 -8.083 1.00 65.19 185 VAL A N 1
ATOM 1520 C CA . VAL A 1 185 ? -9.766 16.226 -6.994 1.00 65.19 185 VAL A CA 1
ATOM 1521 C C . VAL A 1 185 ? -8.376 16.519 -6.371 1.00 65.19 185 VAL A C 1
ATOM 1523 O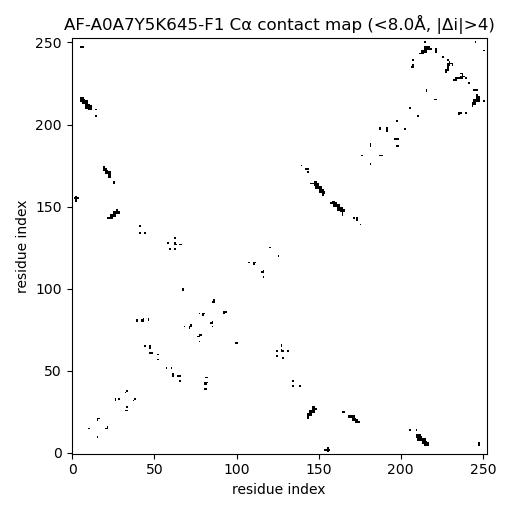 O . VAL A 1 185 ? -8.138 16.212 -5.200 1.00 65.19 185 VAL A O 1
ATOM 1526 N N . PRO A 1 186 ? -7.446 17.170 -7.099 1.00 63.81 186 PRO A N 1
ATOM 1527 C CA . PRO A 1 186 ? -6.059 17.356 -6.645 1.00 63.81 186 PRO A CA 1
ATOM 1528 C C . PRO A 1 186 ? -5.918 18.097 -5.305 1.00 63.81 186 PRO A C 1
ATOM 1530 O O . PRO A 1 186 ? -5.042 17.771 -4.507 1.00 63.81 186 PRO A O 1
ATOM 1533 N N . HIS A 1 187 ? -6.822 19.039 -5.013 1.00 69.62 187 HIS A N 1
ATOM 1534 C CA . HIS A 1 187 ? -6.801 19.818 -3.770 1.00 69.62 187 HIS A CA 1
ATOM 1535 C C . HIS A 1 187 ? -7.024 18.968 -2.510 1.00 69.62 187 HIS A C 1
ATOM 1537 O O . HIS A 1 187 ? -6.472 19.289 -1.460 1.00 69.62 187 HIS A O 1
ATOM 1543 N N . LEU A 1 188 ? -7.763 17.853 -2.607 1.00 66.00 188 LEU A N 1
ATOM 1544 C CA . LEU A 1 188 ? -7.988 16.956 -1.467 1.00 66.00 188 LEU A CA 1
ATOM 1545 C C . LEU A 1 188 ? -6.702 16.242 -1.039 1.00 66.00 188 LEU A C 1
ATOM 1547 O O . LEU A 1 188 ? -6.557 15.889 0.130 1.00 66.00 188 LEU A O 1
ATOM 1551 N N . ARG A 1 189 ? -5.749 16.044 -1.961 1.00 64.94 189 ARG A N 1
ATOM 1552 C CA . ARG A 1 189 ? -4.439 15.454 -1.654 1.00 64.94 189 ARG A CA 1
ATOM 1553 C C . ARG A 1 189 ? -3.607 16.380 -0.775 1.00 64.94 189 ARG A C 1
ATOM 1555 O O . ARG A 1 189 ? -3.024 15.936 0.214 1.00 64.94 189 ARG A O 1
ATOM 1562 N N . ASP A 1 190 ? -3.540 17.650 -1.156 1.00 69.56 190 ASP A N 1
ATOM 1563 C CA . ASP A 1 190 ? -2.725 18.652 -0.471 1.00 69.56 190 ASP A CA 1
ATOM 1564 C C . ASP A 1 190 ? -3.331 19.008 0.887 1.00 69.56 190 ASP A C 1
ATOM 1566 O O . ASP A 1 190 ? -2.613 19.093 1.886 1.00 69.56 190 ASP A O 1
ATOM 1570 N N . GLU A 1 191 ? -4.661 19.101 0.952 1.00 70.31 191 GLU A N 1
ATOM 1571 C CA . GLU A 1 191 ? -5.392 19.256 2.206 1.00 70.31 191 GLU A CA 1
ATOM 1572 C C . GLU A 1 191 ? -5.155 18.066 3.143 1.00 70.31 191 GLU A C 1
ATOM 1574 O O . GLU A 1 191 ? -4.808 18.265 4.308 1.00 70.31 191 GLU A O 1
ATOM 1579 N N . ALA A 1 192 ? -5.240 16.828 2.641 1.00 68.81 192 ALA A N 1
ATOM 1580 C CA . ALA A 1 192 ? -4.987 15.644 3.457 1.00 68.81 192 ALA A CA 1
ATOM 1581 C C . ALA A 1 192 ? -3.546 15.577 3.981 1.00 68.81 192 ALA A C 1
ATOM 1583 O O . ALA A 1 192 ? -3.314 15.182 5.125 1.00 68.81 192 ALA A O 1
ATOM 1584 N N . ARG A 1 193 ? -2.565 15.998 3.171 1.00 68.69 193 ARG A N 1
ATOM 1585 C CA . ARG A 1 193 ? -1.160 16.108 3.593 1.00 68.69 193 ARG A CA 1
ATOM 1586 C C . ARG A 1 193 ? -0.971 17.168 4.677 1.00 68.69 193 ARG A C 1
ATOM 1588 O O . ARG A 1 193 ? -0.231 16.926 5.628 1.00 68.69 193 ARG A O 1
ATOM 1595 N N . SER A 1 194 ? -1.640 18.312 4.547 1.00 73.75 194 SER A N 1
ATOM 1596 C CA . SER A 1 194 ? -1.563 19.410 5.516 1.00 73.75 194 SER A CA 1
ATOM 1597 C C . SER A 1 194 ? -2.235 19.047 6.844 1.00 73.75 194 SER A C 1
ATOM 1599 O O . SER A 1 194 ? -1.626 19.162 7.908 1.00 73.75 194 SER A O 1
ATOM 1601 N N . ASN A 1 195 ? -3.456 18.514 6.776 1.00 73.25 195 ASN A N 1
ATOM 1602 C CA . ASN A 1 195 ? -4.284 18.207 7.940 1.00 73.25 195 ASN A CA 1
ATOM 1603 C C . ASN A 1 195 ? -3.976 16.838 8.562 1.00 73.25 195 ASN A C 1
ATOM 1605 O O . ASN A 1 195 ? -4.452 16.548 9.655 1.00 73.25 195 ASN A O 1
ATOM 1609 N N . ARG A 1 196 ? -3.174 15.997 7.893 1.00 71.06 196 ARG A N 1
ATOM 1610 C CA . ARG A 1 196 ? -2.860 14.601 8.266 1.00 71.06 196 ARG A CA 1
ATOM 1611 C C . ARG A 1 196 ? -4.068 13.656 8.326 1.00 71.06 196 ARG A C 1
ATOM 1613 O O . ARG A 1 196 ? -3.922 12.521 8.776 1.00 71.06 196 ARG A O 1
ATOM 1620 N N . TYR A 1 197 ? -5.230 14.093 7.850 1.00 69.56 197 TYR A N 1
ATOM 1621 C CA . TYR A 1 197 ? -6.462 13.310 7.783 1.00 69.56 197 TYR A CA 1
ATOM 1622 C C . TYR A 1 197 ? -7.023 13.350 6.368 1.00 69.56 197 TYR A C 1
ATOM 1624 O O . TYR A 1 197 ? -6.954 14.378 5.700 1.00 69.56 197 TYR A O 1
ATOM 1632 N N . LEU A 1 198 ? -7.598 12.235 5.915 1.00 71.81 198 LEU A N 1
ATOM 1633 C CA . LEU A 1 198 ? -8.350 12.227 4.664 1.00 71.81 198 LEU A CA 1
ATOM 1634 C C . LEU A 1 198 ? -9.666 13.013 4.830 1.00 71.81 198 LEU A C 1
ATOM 1636 O O . LEU A 1 198 ? -10.211 13.046 5.936 1.00 71.81 198 LEU A O 1
ATOM 1640 N N . PRO A 1 199 ? -10.201 13.607 3.748 1.00 74.62 199 PRO A N 1
ATOM 1641 C CA . PRO A 1 199 ? -11.505 14.265 3.771 1.00 74.62 199 PRO A CA 1
ATOM 1642 C C . PRO A 1 199 ? -12.624 13.321 4.227 1.00 74.62 199 PRO A C 1
ATOM 1644 O O . PRO A 1 199 ? -12.548 12.111 4.014 1.00 74.62 199 PRO A O 1
ATOM 1647 N N . GLU A 1 200 ? -13.718 13.866 4.763 1.00 79.19 200 GLU A N 1
ATOM 1648 C CA . GLU A 1 200 ? -14.846 13.069 5.279 1.00 79.19 200 GLU A CA 1
ATOM 1649 C C . GLU A 1 200 ? -15.472 12.126 4.242 1.00 79.19 200 GLU A C 1
ATOM 1651 O O . GLU A 1 200 ? -16.002 11.070 4.593 1.00 79.19 200 GLU A O 1
ATOM 1656 N N . SER A 1 201 ? -15.373 12.453 2.950 1.00 75.75 201 SER A N 1
ATOM 1657 C CA . SER A 1 201 ? -15.802 11.574 1.855 1.00 75.75 201 SER A CA 1
ATOM 1658 C C . SER A 1 201 ? -15.085 10.215 1.854 1.00 75.75 201 SER A C 1
ATOM 1660 O O . SER A 1 201 ? -15.611 9.241 1.311 1.00 75.75 201 SER A O 1
ATOM 1662 N N . PHE A 1 202 ? -13.921 10.120 2.504 1.00 75.25 202 PHE A N 1
ATOM 1663 C CA . PHE A 1 202 ? -13.145 8.896 2.669 1.00 75.25 202 PHE A CA 1
ATOM 1664 C C . PHE A 1 202 ? -13.480 8.117 3.943 1.00 75.25 202 PHE A C 1
ATOM 1666 O O . PHE A 1 202 ? -12.994 6.989 4.078 1.00 75.25 202 PHE A O 1
ATOM 1673 N N . ASN A 1 203 ? -14.334 8.635 4.830 1.00 81.88 203 ASN A N 1
ATOM 1674 C CA . ASN A 1 203 ? -14.757 7.910 6.025 1.00 81.88 203 ASN A CA 1
ATOM 1675 C C . ASN A 1 203 ? -15.377 6.553 5.657 1.00 81.88 203 ASN A C 1
ATOM 1677 O O . ASN A 1 203 ? -16.048 6.392 4.630 1.00 81.88 203 ASN A O 1
ATOM 1681 N N . LEU A 1 204 ? -15.112 5.543 6.487 1.00 84.44 204 LEU A N 1
ATOM 1682 C CA . LEU A 1 204 ? -15.724 4.228 6.324 1.00 84.44 204 LEU A CA 1
ATOM 1683 C C . LEU A 1 204 ? -17.201 4.324 6.705 1.00 84.44 204 LEU A C 1
ATOM 1685 O O . LEU A 1 204 ? -17.557 4.957 7.697 1.00 84.44 204 LEU A O 1
ATOM 1689 N N . LYS A 1 205 ? -18.056 3.696 5.901 1.00 86.88 205 LYS A N 1
ATOM 1690 C CA . LYS A 1 205 ? -19.499 3.649 6.137 1.00 86.88 205 LYS A CA 1
ATOM 1691 C C . LYS A 1 205 ? -19.878 2.257 6.625 1.00 86.88 205 LYS A C 1
ATOM 1693 O O . LYS A 1 205 ? -19.356 1.260 6.125 1.00 86.88 205 LYS A O 1
ATOM 1698 N N . PHE A 1 206 ? -20.795 2.197 7.575 1.00 89.19 206 PHE A N 1
ATOM 1699 C CA . PHE A 1 206 ? -21.364 0.961 8.097 1.00 89.19 206 PHE A CA 1
ATOM 1700 C C . PHE A 1 206 ? -22.852 1.172 8.372 1.00 89.19 206 PHE A C 1
ATOM 1702 O O . PHE A 1 206 ? -23.324 2.308 8.446 1.00 89.19 206 PHE A O 1
ATOM 1709 N N . SER A 1 207 ? -23.577 0.069 8.470 1.00 88.56 207 SER A N 1
ATOM 1710 C CA . SER A 1 207 ? -24.970 0.022 8.903 1.00 88.56 207 SER A CA 1
ATOM 1711 C C . SER A 1 207 ? -25.073 -0.649 10.267 1.00 88.56 207 SER A C 1
ATOM 1713 O O . SER A 1 207 ? -24.131 -1.298 10.722 1.00 88.56 207 SER A O 1
ATOM 1715 N N . ASP A 1 208 ? -26.234 -0.541 10.897 1.00 87.75 208 ASP A N 1
ATOM 1716 C CA . ASP A 1 208 ? -26.569 -1.259 12.125 1.00 87.75 208 ASP A CA 1
ATOM 1717 C C . ASP A 1 208 ? -26.241 -2.751 12.050 1.00 87.75 208 ASP A C 1
ATOM 1719 O O . ASP A 1 208 ? -25.660 -3.303 12.978 1.00 87.75 208 ASP A O 1
ATOM 1723 N N . ASP A 1 209 ? -26.545 -3.393 10.922 1.00 88.50 209 ASP A N 1
ATOM 1724 C CA . ASP A 1 209 ? -26.313 -4.824 10.725 1.00 88.50 209 ASP A CA 1
ATOM 1725 C C . ASP A 1 209 ? -24.826 -5.197 10.694 1.00 88.50 209 ASP A C 1
ATOM 1727 O O . ASP A 1 209 ? -24.487 -6.376 10.811 1.00 88.50 209 ASP A O 1
ATOM 1731 N N . ASP A 1 210 ? -23.925 -4.230 10.527 1.00 90.06 210 ASP A N 1
ATOM 1732 C CA . ASP A 1 210 ? -22.482 -4.459 10.505 1.00 90.06 210 ASP A CA 1
ATOM 1733 C C . ASP A 1 210 ? -21.858 -4.441 11.899 1.00 90.06 210 ASP A C 1
ATOM 1735 O O . ASP A 1 210 ? -20.756 -4.963 12.075 1.00 90.06 210 ASP A O 1
ATOM 1739 N N . VAL A 1 211 ? -22.537 -3.860 12.889 1.00 90.06 211 VAL A N 1
ATOM 1740 C CA . VAL A 1 211 ? -22.017 -3.744 14.250 1.00 90.06 211 VAL A CA 1
ATOM 1741 C C . VAL A 1 211 ? -22.297 -5.028 15.027 1.00 90.06 211 VAL A C 1
ATOM 1743 O O . VAL A 1 211 ? -23.381 -5.603 14.981 1.00 90.06 211 VAL A O 1
ATOM 1746 N N . VAL A 1 212 ? -21.282 -5.501 15.743 1.00 89.69 212 VAL A N 1
ATOM 1747 C CA . VAL A 1 212 ? -21.342 -6.667 16.635 1.00 89.69 212 VAL A CA 1
ATOM 1748 C C . VAL A 1 212 ? -21.453 -6.207 18.080 1.00 89.69 212 VAL A C 1
ATOM 1750 O O . VAL A 1 212 ? -22.255 -6.737 18.845 1.00 89.69 212 VAL A O 1
ATOM 1753 N N . ALA A 1 213 ? -20.639 -5.221 18.453 1.00 89.88 213 ALA A N 1
ATOM 1754 C CA . ALA A 1 213 ? -20.576 -4.727 19.814 1.00 89.88 213 ALA A CA 1
ATOM 1755 C C . ALA A 1 213 ? -20.075 -3.283 19.886 1.00 89.88 213 ALA A C 1
ATOM 1757 O O . ALA A 1 213 ? -19.344 -2.812 19.015 1.00 89.88 213 ALA A O 1
ATOM 1758 N N . ILE A 1 214 ? -20.418 -2.604 20.976 1.00 89.38 214 ILE A N 1
ATOM 1759 C CA . ILE A 1 214 ? -19.827 -1.330 21.384 1.00 89.38 214 ILE A CA 1
ATOM 1760 C C . ILE A 1 214 ? -19.089 -1.575 22.695 1.00 89.38 214 ILE A C 1
ATOM 1762 O O . ILE A 1 214 ? -19.667 -2.096 23.645 1.00 89.38 214 ILE A O 1
ATOM 1766 N N . ILE A 1 215 ? -17.817 -1.204 22.758 1.00 89.31 215 ILE A N 1
ATOM 1767 C CA . ILE A 1 215 ? -17.001 -1.323 23.964 1.00 89.31 215 ILE A CA 1
ATOM 1768 C C . ILE A 1 215 ? -16.882 0.055 24.607 1.00 89.31 215 ILE A C 1
ATOM 1770 O O . ILE A 1 215 ? -16.494 1.014 23.941 1.00 89.31 215 ILE A O 1
ATOM 1774 N N . VAL A 1 216 ? -17.195 0.135 25.899 1.00 90.50 216 VAL A N 1
ATOM 1775 C CA . VAL A 1 216 ? -17.100 1.351 26.722 1.00 90.50 216 VAL A CA 1
ATOM 1776 C C . VAL A 1 216 ? -16.225 1.124 27.959 1.00 90.50 216 VAL A C 1
ATOM 1778 O O . VAL A 1 216 ? -15.964 -0.017 28.367 1.00 90.50 216 VAL A O 1
ATOM 1781 N N . GLY A 1 217 ? -15.756 2.212 28.568 1.00 87.75 217 GLY A N 1
ATOM 1782 C CA . GLY A 1 217 ? -14.847 2.172 29.709 1.00 87.75 217 GLY A CA 1
ATOM 1783 C C . GLY A 1 217 ? -15.540 1.793 31.016 1.00 87.75 217 GLY A C 1
ATOM 1784 O O . GLY A 1 217 ? -14.967 1.047 31.814 1.00 87.75 217 GLY A O 1
ATOM 1785 N N . ASN A 1 218 ? -16.767 2.268 31.243 1.00 89.75 218 ASN A N 1
ATOM 1786 C CA . ASN A 1 218 ? -17.510 2.017 32.481 1.00 89.75 218 ASN A CA 1
ATOM 1787 C C . ASN A 1 218 ? -19.041 1.962 32.293 1.00 89.75 218 ASN A C 1
ATOM 1789 O O . ASN A 1 218 ? -19.586 2.185 31.214 1.00 89.75 218 ASN A O 1
ATOM 1793 N N . SER A 1 219 ? -19.751 1.615 33.372 1.00 89.69 219 SER A N 1
ATOM 1794 C CA . SER A 1 219 ? -21.208 1.429 33.354 1.00 89.69 219 SER A CA 1
ATOM 1795 C C . SER A 1 219 ? -21.999 2.726 33.188 1.00 89.69 219 SER A C 1
ATOM 1797 O O . SER A 1 219 ? -23.129 2.676 32.711 1.00 89.69 219 SER A O 1
ATOM 1799 N N . LEU A 1 220 ? -21.438 3.870 33.591 1.00 91.69 220 LEU A N 1
ATOM 1800 C CA . LEU A 1 220 ? -22.086 5.167 33.404 1.00 91.69 220 LEU A CA 1
ATOM 1801 C C . LEU A 1 220 ? -22.096 5.524 31.913 1.00 91.69 220 LEU A C 1
ATOM 1803 O O . LEU A 1 220 ? -23.162 5.760 31.357 1.00 91.69 220 LEU A O 1
ATOM 1807 N N . GLU A 1 221 ? -20.948 5.394 31.249 1.00 90.50 221 GLU A N 1
ATOM 1808 C CA . GLU A 1 221 ? -20.810 5.558 29.795 1.00 90.50 221 GLU A CA 1
ATOM 1809 C C . GLU A 1 221 ? -21.706 4.584 29.014 1.00 90.50 221 GLU A C 1
ATOM 1811 O O . GLU A 1 221 ? -22.299 4.956 28.004 1.00 90.50 221 GLU A O 1
ATOM 1816 N N . LYS A 1 222 ? -21.869 3.336 29.488 1.00 89.75 222 LYS A N 1
ATOM 1817 C CA . LYS A 1 222 ? -22.818 2.382 28.882 1.00 89.75 222 LYS A CA 1
ATOM 1818 C C . LYS A 1 222 ? -24.241 2.951 28.843 1.00 89.75 222 LYS A C 1
ATOM 1820 O O . LYS A 1 222 ? -24.922 2.807 27.828 1.00 89.75 222 LYS A O 1
ATOM 1825 N N . ASN A 1 223 ? -24.691 3.569 29.933 1.00 88.94 223 ASN A N 1
ATOM 1826 C CA . ASN A 1 223 ? -26.029 4.154 30.006 1.00 88.94 223 ASN A CA 1
ATOM 1827 C C . ASN A 1 223 ? -26.150 5.393 29.111 1.00 88.94 223 ASN A C 1
ATOM 1829 O O . ASN A 1 223 ? -27.138 5.518 28.397 1.00 88.94 223 ASN A O 1
ATOM 1833 N N . GLU A 1 224 ? -25.125 6.247 29.070 1.00 90.00 224 GLU A N 1
ATOM 1834 C CA . GLU A 1 224 ? -25.099 7.417 28.181 1.00 90.00 224 GLU A CA 1
ATOM 1835 C C . GLU A 1 224 ? -25.205 7.018 26.703 1.00 90.00 224 GLU A C 1
ATOM 1837 O O . GLU A 1 224 ? -25.991 7.598 25.954 1.00 90.00 224 GLU A O 1
ATOM 1842 N N . VAL A 1 225 ? -24.470 5.983 26.282 1.00 88.06 225 VAL A N 1
ATOM 1843 C CA . VAL A 1 225 ? -24.553 5.457 24.911 1.00 88.06 225 VAL A CA 1
ATOM 1844 C C . VAL A 1 225 ? -25.939 4.871 24.627 1.00 88.06 225 VAL A C 1
ATOM 1846 O O . VAL A 1 225 ? -26.486 5.092 23.547 1.00 88.06 225 VAL A O 1
ATOM 1849 N N . LEU A 1 226 ? -26.543 4.166 25.588 1.00 86.62 226 LEU A N 1
ATOM 1850 C CA . LEU A 1 226 ? -27.908 3.651 25.443 1.00 86.62 226 LEU A CA 1
ATOM 1851 C C . LEU A 1 226 ? -28.936 4.763 25.259 1.00 86.62 226 LEU A C 1
ATOM 1853 O O . LEU A 1 226 ? -29.829 4.641 24.418 1.00 86.62 226 LEU A O 1
ATOM 1857 N N . ASP A 1 227 ? -28.816 5.832 26.035 1.00 87.31 227 ASP A N 1
ATOM 1858 C CA . ASP A 1 227 ? -29.727 6.965 25.960 1.00 87.31 227 ASP A CA 1
ATOM 1859 C C . ASP A 1 227 ? -29.549 7.727 24.640 1.00 87.31 227 ASP A C 1
ATOM 1861 O O . ASP A 1 227 ? -30.543 8.095 24.010 1.00 87.31 227 ASP A O 1
ATOM 1865 N N . LEU A 1 228 ? -28.311 7.866 24.150 1.00 87.00 228 LEU A N 1
ATOM 1866 C CA . LEU A 1 228 ? -28.012 8.428 22.827 1.00 87.00 228 LEU A CA 1
ATOM 1867 C C . LEU A 1 228 ? -28.646 7.622 21.685 1.00 87.00 228 LEU A C 1
ATOM 1869 O O . LEU A 1 228 ? -29.247 8.210 20.782 1.00 87.00 228 LEU A O 1
ATOM 1873 N N . ILE A 1 229 ? -28.541 6.289 21.727 1.00 85.44 229 ILE A N 1
ATOM 1874 C CA . ILE A 1 229 ? -29.130 5.399 20.713 1.00 85.44 229 ILE A CA 1
ATOM 1875 C C . ILE A 1 229 ? -30.661 5.494 20.741 1.00 85.44 229 ILE A C 1
ATOM 1877 O O . ILE A 1 229 ? -31.295 5.685 19.702 1.00 85.44 229 ILE A O 1
ATOM 1881 N N . LYS A 1 230 ? -31.276 5.431 21.930 1.00 82.88 230 LYS A N 1
ATOM 1882 C CA . LYS A 1 230 ? -32.738 5.548 22.088 1.00 82.88 230 LYS A CA 1
ATOM 1883 C C . LYS A 1 230 ? -33.267 6.913 21.658 1.00 82.88 230 LYS A C 1
ATOM 1885 O O . LYS A 1 230 ? -34.352 6.991 21.088 1.00 82.88 230 LYS A O 1
ATOM 1890 N N . GLY A 1 231 ? -32.510 7.972 21.934 1.00 80.50 231 GLY A N 1
ATOM 1891 C CA . GLY A 1 231 ? -32.852 9.347 21.582 1.00 80.50 231 GLY A CA 1
ATOM 1892 C C . GLY A 1 231 ? -32.689 9.681 20.097 1.00 80.50 231 GLY A C 1
ATOM 1893 O O . GLY A 1 231 ? -33.020 10.795 19.703 1.00 80.50 231 GLY A O 1
ATOM 1894 N N . GLY A 1 232 ? -32.175 8.757 19.274 1.00 75.31 232 GLY A N 1
ATOM 1895 C CA . GLY A 1 232 ? -31.919 8.998 17.850 1.00 75.31 232 GLY A CA 1
ATOM 1896 C C . GLY A 1 232 ? -30.753 9.957 17.582 1.00 75.31 232 GLY A C 1
ATOM 1897 O O . GLY A 1 232 ? -30.619 10.463 16.473 1.00 75.31 232 GLY A O 1
ATOM 1898 N N . GLY A 1 233 ? -29.909 10.216 18.586 1.00 72.06 233 GLY A N 1
ATOM 1899 C CA . GLY A 1 233 ? -28.730 11.083 18.481 1.00 72.06 233 GLY A CA 1
ATOM 1900 C C . GLY A 1 233 ? -27.469 10.353 18.012 1.00 72.06 233 GLY A C 1
ATOM 1901 O O . GLY A 1 233 ? -26.376 10.904 18.109 1.00 72.06 233 GLY A O 1
ATOM 1902 N N . SER A 1 234 ? -27.597 9.105 17.557 1.00 73.94 234 SER A N 1
ATOM 1903 C CA . SER A 1 234 ? -26.481 8.233 17.186 1.00 73.94 234 SER A CA 1
ATOM 1904 C C . SER A 1 234 ? -26.568 7.785 15.723 1.00 73.94 234 SER A C 1
ATOM 1906 O O . SER A 1 234 ? -27.613 7.912 15.090 1.00 73.94 234 SER A O 1
ATOM 1908 N N . LEU A 1 235 ? -25.474 7.226 15.197 1.00 71.75 235 LEU A N 1
ATOM 1909 C CA . LEU A 1 235 ? -25.454 6.584 13.875 1.00 71.75 235 LEU A CA 1
ATOM 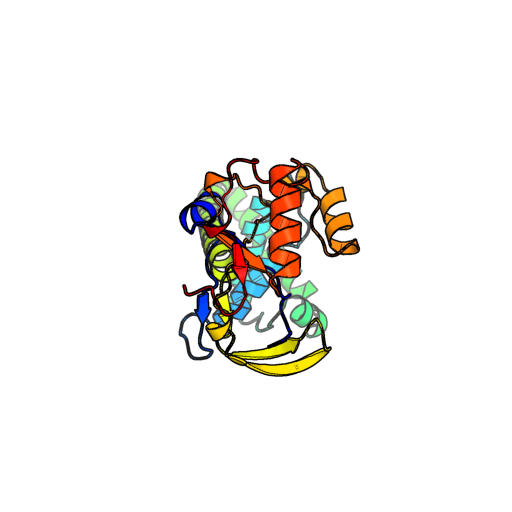1910 C C . LEU A 1 235 ? -26.193 5.233 13.845 1.00 71.75 235 LEU A C 1
ATOM 1912 O O . LEU A 1 235 ? -26.399 4.699 12.761 1.00 71.75 235 LEU A O 1
ATOM 1916 N N . LEU A 1 236 ? -26.564 4.692 15.010 1.00 79.50 236 LEU A N 1
ATOM 1917 C CA . LEU A 1 236 ? -27.294 3.435 15.160 1.00 79.50 236 LEU A CA 1
ATOM 1918 C C . LEU A 1 236 ? -28.784 3.697 15.370 1.00 79.50 236 LEU A C 1
ATOM 1920 O O . LEU A 1 236 ? -29.169 4.655 16.050 1.00 79.50 236 LEU A O 1
ATOM 1924 N N . SER A 1 237 ? -29.628 2.825 14.824 1.00 78.62 237 SER A N 1
ATOM 1925 C CA . SER A 1 237 ? -31.070 2.887 15.042 1.00 78.62 237 SER A CA 1
ATOM 1926 C C . SER A 1 237 ? -31.442 2.548 16.486 1.00 78.62 237 SER A C 1
ATOM 1928 O O . SER A 1 237 ? -30.766 1.799 17.193 1.00 78.62 237 SER A O 1
ATOM 1930 N N . SER A 1 238 ? -32.596 3.055 16.912 1.00 71.56 238 SER A N 1
ATOM 1931 C CA . SER A 1 238 ? -33.148 2.849 18.255 1.00 71.56 238 SER A CA 1
ATOM 1932 C C . SER A 1 238 ? -33.504 1.390 18.584 1.00 71.56 238 SER A C 1
ATOM 1934 O O . SER A 1 238 ? -33.828 1.095 19.734 1.00 71.56 238 SER A O 1
ATOM 1936 N N . GLY A 1 239 ? -33.446 0.474 17.607 1.00 68.62 239 GLY A N 1
ATOM 1937 C CA . GLY A 1 239 ? -33.664 -0.964 17.802 1.00 68.62 239 GLY A CA 1
ATOM 1938 C C . GLY A 1 239 ? -32.484 -1.700 18.448 1.00 68.62 239 GLY A C 1
ATOM 1939 O O . GLY A 1 239 ? -32.631 -2.860 18.837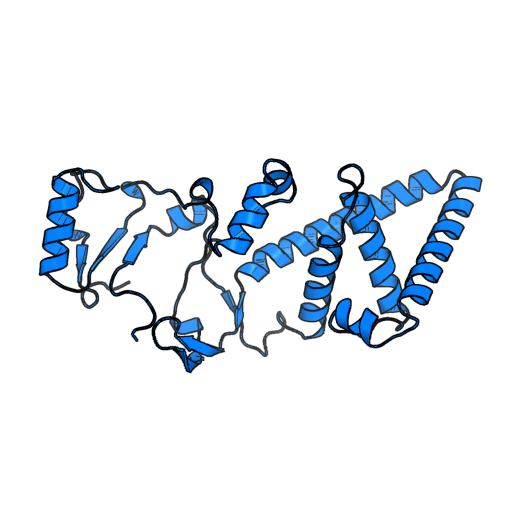 1.00 68.62 239 GLY A O 1
ATOM 1940 N N . TRP A 1 240 ? -31.328 -1.043 18.584 1.00 70.81 240 TRP A N 1
ATOM 1941 C CA . TRP A 1 240 ? -30.130 -1.612 19.199 1.00 70.81 240 TRP A CA 1
ATOM 1942 C C . TRP A 1 240 ? -30.292 -1.834 20.715 1.00 70.81 240 TRP A C 1
ATOM 1944 O O . TRP A 1 240 ? -30.695 -0.942 21.462 1.00 70.81 240 TRP A O 1
ATOM 1954 N N . GLN A 1 241 ? -29.990 -3.052 21.176 1.00 68.75 241 GLN A N 1
ATOM 1955 C CA . GLN A 1 241 ? -30.257 -3.513 22.546 1.00 68.75 241 GLN A CA 1
ATOM 1956 C C . GLN A 1 241 ? -29.050 -3.348 23.491 1.00 68.75 241 GLN A C 1
ATOM 1958 O O . GLN A 1 241 ? -27.904 -3.290 23.066 1.00 68.75 241 GLN A O 1
ATOM 1963 N N . SER A 1 242 ? -29.306 -3.346 24.808 1.00 64.56 242 SER A N 1
ATOM 1964 C CA . SER A 1 242 ? -28.286 -3.299 25.885 1.00 64.56 242 SER A CA 1
ATOM 1965 C C . SER A 1 242 ? -27.195 -4.364 25.776 1.00 64.56 242 SER A C 1
ATOM 1967 O O . SER A 1 242 ? -26.069 -4.161 26.251 1.00 64.56 242 SER A O 1
ATOM 1969 N N . ASP A 1 243 ? -27.545 -5.499 25.187 1.00 74.56 243 ASP A N 1
ATOM 1970 C CA . ASP A 1 243 ? -26.755 -6.721 25.245 1.00 74.56 243 ASP A CA 1
ATOM 1971 C C . ASP A 1 243 ? -25.588 -6.701 24.256 1.00 74.56 243 ASP A C 1
ATOM 1973 O O . ASP A 1 243 ? -24.719 -7.561 24.325 1.00 74.56 243 ASP A O 1
ATOM 1977 N N . THR A 1 244 ? -25.519 -5.682 23.395 1.00 82.31 244 THR A N 1
ATOM 1978 C CA . THR A 1 244 ? -24.408 -5.447 22.467 1.00 82.31 244 THR A CA 1
ATOM 1979 C C . THR A 1 244 ? -23.413 -4.395 22.974 1.00 82.31 244 THR A C 1
ATOM 1981 O O . THR A 1 244 ? -22.390 -4.162 22.334 1.00 82.31 244 THR A O 1
ATOM 1984 N N . ILE A 1 245 ? -23.660 -3.767 24.133 1.00 86.62 245 ILE A N 1
ATOM 1985 C CA . ILE A 1 245 ? -22.745 -2.783 24.734 1.00 86.62 245 ILE A CA 1
ATOM 1986 C C . ILE A 1 245 ? -22.016 -3.419 25.916 1.00 86.62 245 ILE A C 1
ATOM 1988 O O . ILE A 1 245 ? -22.621 -3.764 26.937 1.00 86.62 245 ILE A O 1
ATOM 1992 N N . TYR A 1 246 ? -20.699 -3.539 25.805 1.00 88.06 246 TYR A N 1
ATOM 1993 C CA . TYR A 1 246 ? -19.847 -4.242 26.753 1.00 88.06 246 TYR A CA 1
ATOM 1994 C C . TYR A 1 246 ? -18.889 -3.285 27.453 1.00 88.06 246 TYR A C 1
ATOM 1996 O O . TYR A 1 246 ? -18.356 -2.349 26.864 1.00 88.06 246 TYR A O 1
ATOM 2004 N N . LEU A 1 247 ? -18.611 -3.570 28.723 1.00 86.75 247 LEU A N 1
ATOM 2005 C CA . LEU A 1 247 ? -17.449 -2.989 29.387 1.00 86.75 247 LEU A CA 1
ATOM 2006 C C . LEU A 1 247 ? -16.179 -3.599 28.788 1.00 86.75 247 LEU A C 1
ATOM 2008 O O . LEU A 1 247 ? -16.171 -4.785 28.456 1.00 86.75 247 LEU A O 1
ATOM 2012 N N . LYS A 1 248 ? -15.086 -2.833 28.743 1.00 81.25 248 LYS A N 1
ATOM 2013 C CA . LYS A 1 248 ? -13.768 -3.274 28.245 1.00 81.25 248 LYS A CA 1
ATOM 2014 C C . LYS A 1 248 ? -13.324 -4.663 28.731 1.00 81.25 248 LYS A C 1
ATOM 2016 O O . LYS A 1 248 ? -12.763 -5.426 27.958 1.00 81.25 248 LYS A O 1
ATOM 2021 N N . ASN A 1 249 ? -13.611 -5.014 29.986 1.00 80.38 249 ASN A N 1
ATOM 2022 C CA . ASN A 1 249 ? -13.225 -6.306 30.575 1.00 80.38 249 ASN A CA 1
ATOM 2023 C C . ASN A 1 249 ? -14.265 -7.427 30.372 1.00 80.38 249 ASN A C 1
ATOM 2025 O O . ASN A 1 249 ? -14.010 -8.574 30.732 1.00 80.38 249 ASN A O 1
ATOM 2029 N N . GLY A 1 250 ? -15.456 -7.093 29.871 1.00 79.12 250 GLY A N 1
ATOM 2030 C CA . GLY A 1 250 ? -16.572 -8.020 29.679 1.00 79.12 250 GLY A CA 1
ATOM 2031 C C . GLY A 1 250 ? -16.693 -8.564 28.256 1.00 79.12 250 GLY A C 1
ATOM 2032 O O . GLY A 1 250 ? -17.415 -9.536 28.053 1.00 79.12 250 GLY A O 1
ATOM 2033 N N . PHE A 1 251 ? -16.001 -7.962 27.287 1.00 76.19 251 PHE A N 1
ATOM 2034 C CA . PHE A 1 251 ? -15.976 -8.443 25.909 1.00 76.19 251 PHE A CA 1
ATOM 2035 C C . PHE A 1 251 ? -14.907 -9.533 25.746 1.00 76.19 251 PHE A C 1
ATOM 2037 O O . PHE A 1 251 ? -13.744 -9.326 26.094 1.00 76.19 251 PHE A O 1
ATOM 2044 N N . LYS A 1 252 ? -15.303 -10.700 25.232 1.00 70.50 252 LYS A N 1
ATOM 2045 C CA . LYS A 1 252 ? -14.395 -11.788 24.849 1.00 70.50 252 LYS A CA 1
ATOM 2046 C C . LYS A 1 252 ? -14.608 -12.076 23.364 1.00 70.50 252 LYS A C 1
ATOM 2048 O O . LYS A 1 252 ? -15.752 -12.295 22.974 1.00 70.50 252 LYS A O 1
ATOM 2053 N N . GLU A 1 253 ? -13.523 -12.024 22.586 1.00 58.59 253 GLU A N 1
ATOM 2054 C CA . GLU A 1 253 ? -13.492 -12.431 21.167 1.00 58.59 253 GLU A CA 1
ATOM 2055 C C . GLU A 1 253 ? -13.817 -13.915 20.976 1.00 58.59 253 GLU A C 1
ATOM 2057 O O . GLU A 1 253 ? -13.400 -14.728 21.838 1.00 58.59 253 GLU A O 1
#

Secondary structure (DSSP, 8-state):
--SS-S-EEEE-HHHHHHTTEEE-EEE-TT-TTS-HHHHHHHHHHHHHHHS---TTTHHHHHHHHHHHHHHHHHTT----SSHHHHHHH-TTHHHHHHHHHHHHHHHHHHHHHTT-HHHHHHHHHHHHHHHHHHHHHHHHHHTTEEESEEEEE-TTT--EEEEEGGGG--EEE-----HHHHHH-HHHHHHHHHHSS--GGGS----GGGEEEEEESSHHHHHHHHHHHHTT-SSS-TT--GGGEEETTT---

Foldseek 3Di:
DVQDDQKDFAFDPVLCVVQQWDWFDADECPDPCNDLVNQLVLQALVVLLVPDDDPVCSLVSSLVVVVLVVVCVVVVVDDDSHPVCLVVVDVCSVVSSVVSVVVVVVVLVVCVVVVNNVVVCVVSSVVSNVVNVVSVVVVSNCVSYDHQWDWDQRPVPRDTDIDRCVVVRDIDHDPDCDPVNCVVPVVQVVVCVVVVHGPPVPDRDDAQVGTQAIEHADDVVLVVVLVCQCVVVDRYHNVDDSVRYYYSVGDDD

Solvent-accessible surface area (backbone atoms only — not comparable to full-atom values): 14799 Å² total; per-residue (Å²): 139,71,64,63,74,63,59,46,79,40,63,39,69,67,49,31,57,74,73,57,31,43,66,53,44,61,40,53,81,88,37,88,89,59,40,69,70,55,53,33,52,53,49,41,54,54,53,56,70,67,53,88,61,57,85,96,42,38,69,60,52,44,37,49,52,51,53,53,52,51,51,34,42,75,70,66,79,48,88,57,68,38,70,68,52,37,59,70,74,34,90,55,39,64,58,50,55,52,48,52,53,49,51,52,52,50,52,49,52,53,31,49,78,70,69,43,36,66,58,51,50,53,55,51,50,55,47,36,48,53,51,49,54,51,51,49,52,50,50,61,59,49,70,38,51,40,59,28,54,46,85,38,63,32,82,73,73,65,49,74,43,81,39,66,48,58,82,66,73,51,71,46,71,70,81,79,76,48,70,72,60,41,69,75,43,59,66,57,57,56,49,20,65,72,70,74,44,75,57,76,90,70,57,88,82,84,55,65,90,32,53,65,34,36,36,25,73,44,74,65,56,50,50,54,52,51,52,33,23,62,69,61,75,44,96,41,60,60,84,70,60,75,89,38,57,32,40,63,88,70,63,78,135

Sequence (253 aa):
MECYGNYALVLKKEWGARIGVSPICYVHPNSVGMTYDYIKSHLLYRQLREIPSSPDNEIATLAMNYLMMSSLIDSGDYDYETLDDFNKADPAALDKMELWESEFKRYFAELKKHNLNVYFTKFMFSFALRLNELHHELESRDSFLRAYEGEFVCPASGKKSNKISYDEKEWRAIKYIDTTDLAKVPHLRDEARSNRYLPESFNLKFSDDDVVAIIVGNSLEKNEVLDLIKGGGSLLSSGWQSDTIYLKNGFKE

pLDDT: mean 79.69, std 9.38, range [44.06, 96.44]